Protein AF-A0A8C4FVP0-F1 (afdb_monomer)

Radius of gyration: 27.31 Å; Cα contacts (8 Å, |Δi|>4): 213; chains: 1; bounding box: 69×90×82 Å

Solvent-accessible surface area (backbone atoms only — not comparable to full-atom values): 16341 Å² total; per-residue (Å²): 136,82,82,82,77,74,87,41,72,82,78,62,60,68,78,90,63,85,74,94,85,81,79,52,78,71,82,74,51,77,37,32,44,60,51,89,91,55,83,48,64,50,70,38,67,20,96,90,41,51,39,26,19,66,85,74,68,46,50,45,49,50,20,51,50,68,67,45,82,84,84,77,71,93,66,94,72,75,70,50,81,91,42,73,69,58,51,41,55,56,43,51,62,58,39,46,57,36,38,31,56,55,67,73,58,45,59,47,48,54,52,59,45,70,77,45,59,68,67,58,46,49,52,50,36,48,76,46,77,38,53,70,68,27,58,74,72,37,37,55,64,48,51,99,86,69,46,75,59,93,73,71,47,53,76,48,71,74,52,47,63,60,50,52,60,62,42,57,45,30,70,87,32,25,70,59,50,56,51,55,56,53,59,68,73,73,62,69,99,76,76,92,76,61,80,66,63,60,52,55,54,51,52,54,55,52,56,58,57,59,76,68,61,83,79,86,79,81,84,84,82,87,84,83,89,85,84,89,83,85,77,86,79,84,81,78,87,83,81,91,74,88,82,89,78,91,80,88,86,79,135

Foldseek 3Di:
DDPPPLPDPLLPPPPPDDDDDDDAQQRPDAFAFQDPPGPRRHADQDPVQRQARPVPRDGVLRRLVVRQDPPDDDDDAPQDDQDLNLLLSLCCSFQASWFFGDPLSLVLNVLSVVPDDPVSSQVSQVNRVHHPVCSVVRGDQADPVRHGDPDTRGQDPVSVVVSLVSSCNHPSCVVVSVVVVVVVVPDDPPPPPDPPPVVVVVVVVVVVVVVPDDDDDDDDDDDDDDDDDDDPDDDDDDDDDDDDDDDDDDD

Secondary structure (DSSP, 8-state):
--------HHHH------SS----TTTSS-----STT----S--B-SS-TTBBTTT--BHHHHHTTTS----SSS-PPPBP--HHHHHHHHHHHHTT-SB--HHHHHHHHHHHHTS-HHHHHHHHHHTT--HHHHHHTB-SB-TTSPBPSS--B--HHHHHHHHHHHTTBTTTHHHHHHHHHHHHS-SS-----TTHHHHHHHHHHHHHHTT-PPPPP----------------PPPPP------------

Organism: NCBI:txid299321

InterPro domains:
  IPR040436 Protein disconnected-like [PTHR15021] (29-218)

pLDDT: mean 71.88, std 24.5, range [28.88, 98.19]

Structure (mmCIF, N/CA/C/O backbone):
data_AF-A0A8C4FVP0-F1
#
_entry.id   AF-A0A8C4FVP0-F1
#
loop_
_atom_site.group_PDB
_atom_site.id
_atom_site.type_symbol
_atom_site.label_atom_id
_atom_site.label_alt_id
_atom_site.label_comp_id
_atom_site.label_asym_id
_atom_site.label_entity_id
_atom_site.label_seq_id
_atom_site.pdbx_PDB_ins_code
_atom_site.Cartn_x
_atom_site.Cartn_y
_atom_site.Cartn_z
_atom_site.occupancy
_atom_site.B_iso_or_equiv
_atom_site.auth_seq_id
_atom_site.auth_comp_id
_atom_site.auth_asym_id
_atom_site.auth_atom_id
_atom_site.pdbx_PDB_model_num
ATOM 1 N N . MET A 1 1 ? 21.670 -32.246 7.792 1.00 30.64 1 MET A N 1
ATOM 2 C CA . MET A 1 1 ? 22.006 -31.001 7.075 1.00 30.64 1 MET A CA 1
ATOM 3 C C . MET A 1 1 ? 20.888 -30.771 6.075 1.00 30.64 1 MET A C 1
ATOM 5 O O . MET A 1 1 ? 20.894 -31.401 5.030 1.00 30.64 1 MET A O 1
ATOM 9 N N . VAL A 1 2 ? 19.857 -30.019 6.463 1.00 29.53 2 VAL A N 1
ATOM 10 C CA . VAL A 1 2 ? 18.718 -29.716 5.585 1.00 29.53 2 VAL A CA 1
ATOM 11 C C . VAL A 1 2 ? 19.043 -28.394 4.901 1.00 29.53 2 VAL A C 1
ATOM 13 O O . VAL A 1 2 ? 19.183 -27.369 5.562 1.00 29.53 2 VAL A O 1
ATOM 16 N N . LEU A 1 3 ? 19.285 -28.466 3.595 1.00 28.88 3 LEU A N 1
ATOM 17 C CA . LEU A 1 3 ? 19.433 -27.318 2.710 1.00 28.88 3 LEU A CA 1
ATOM 18 C C . LEU A 1 3 ? 18.026 -26.831 2.345 1.00 28.88 3 LEU A C 1
ATOM 20 O O . LEU A 1 3 ? 17.497 -27.211 1.302 1.00 28.88 3 LEU A O 1
ATOM 24 N N . ASP A 1 4 ? 17.417 -26.008 3.199 1.00 33.12 4 ASP A N 1
ATOM 25 C CA . ASP A 1 4 ? 16.221 -25.252 2.815 1.00 33.12 4 ASP A CA 1
ATOM 26 C C . ASP A 1 4 ? 16.650 -24.104 1.900 1.00 33.12 4 ASP A C 1
ATOM 28 O O . ASP A 1 4 ? 17.044 -23.014 2.318 1.00 33.12 4 ASP A O 1
ATOM 32 N N . SER A 1 5 ? 16.637 -24.418 0.609 1.00 32.94 5 SER A N 1
ATOM 33 C CA . SER A 1 5 ? 16.975 -23.516 -0.484 1.00 32.94 5 SER A CA 1
ATOM 34 C C . SER A 1 5 ? 15.751 -22.653 -0.773 1.00 32.94 5 SER A C 1
ATOM 36 O O . SER A 1 5 ? 14.907 -23.004 -1.593 1.00 32.94 5 SER A O 1
ATOM 38 N N . CYS A 1 6 ? 15.614 -21.543 -0.053 1.00 34.41 6 CYS A N 1
ATOM 39 C CA . CYS A 1 6 ? 14.559 -20.570 -0.305 1.00 34.41 6 CYS A CA 1
ATOM 40 C C . CYS A 1 6 ? 14.912 -19.772 -1.575 1.00 34.41 6 CYS A C 1
ATOM 42 O O . CYS A 1 6 ? 15.659 -18.800 -1.521 1.00 34.41 6 CYS A O 1
ATOM 44 N N . THR A 1 7 ? 14.404 -20.189 -2.737 1.00 35.25 7 THR A N 1
ATOM 45 C CA . THR A 1 7 ? 14.589 -19.515 -4.043 1.00 35.25 7 THR A CA 1
ATOM 46 C C . THR A 1 7 ? 13.644 -18.322 -4.245 1.00 35.25 7 THR A C 1
ATOM 48 O O . THR A 1 7 ? 13.278 -17.986 -5.366 1.00 35.25 7 THR A O 1
ATOM 51 N N . CYS A 1 8 ? 13.203 -17.698 -3.156 1.00 39.31 8 CYS A N 1
ATOM 52 C CA . CYS A 1 8 ? 12.334 -16.530 -3.168 1.00 39.31 8 CYS A CA 1
ATOM 53 C C . CYS A 1 8 ? 13.193 -15.280 -2.933 1.00 39.31 8 CYS A C 1
ATOM 55 O O . CYS A 1 8 ? 13.648 -15.044 -1.810 1.00 39.31 8 CYS A O 1
ATOM 57 N N . ASP A 1 9 ? 13.388 -14.460 -3.970 1.00 37.75 9 ASP A N 1
ATOM 58 C CA . ASP A 1 9 ? 14.117 -13.184 -3.870 1.00 37.75 9 ASP A CA 1
ATOM 59 C C . ASP A 1 9 ? 13.500 -12.233 -2.821 1.00 37.75 9 ASP A C 1
ATOM 61 O O . ASP A 1 9 ? 14.210 -11.439 -2.206 1.00 37.75 9 ASP A O 1
ATOM 65 N N . TYR A 1 10 ? 12.204 -12.379 -2.513 1.00 39.75 10 TYR A N 1
ATOM 66 C CA . TYR A 1 10 ? 11.518 -11.622 -1.456 1.00 39.75 10 TYR A CA 1
ATOM 67 C C . TYR A 1 10 ? 11.824 -12.105 -0.026 1.00 39.75 10 TYR A C 1
ATOM 69 O O . TYR A 1 10 ? 11.766 -11.306 0.905 1.00 39.75 10 TYR A O 1
ATOM 77 N N . CYS A 1 11 ? 12.165 -13.383 0.177 1.00 38.50 11 CYS A N 1
ATOM 78 C CA . CYS A 1 11 ? 12.557 -13.923 1.487 1.00 38.50 11 CYS A CA 1
ATOM 79 C C . CYS A 1 11 ? 14.069 -13.802 1.739 1.00 38.50 11 CYS A C 1
ATOM 81 O O . CYS A 1 11 ? 14.495 -13.760 2.894 1.00 38.50 11 CYS A O 1
ATOM 83 N N . CYS A 1 12 ? 14.877 -13.740 0.676 1.00 34.91 12 CYS A N 1
ATOM 84 C CA . CYS A 1 12 ? 16.337 -13.646 0.752 1.00 34.91 12 CYS A CA 1
ATOM 85 C C . CYS A 1 12 ? 16.879 -12.208 0.742 1.00 34.91 12 CYS A C 1
ATOM 87 O O . CYS A 1 12 ? 18.057 -12.011 1.052 1.00 34.91 12 CYS A O 1
ATOM 89 N N . ALA A 1 13 ? 16.042 -11.198 0.487 1.00 37.19 13 ALA A N 1
ATOM 90 C CA . ALA A 1 13 ? 16.381 -9.799 0.728 1.00 37.19 13 ALA A CA 1
ATOM 91 C C . ALA A 1 13 ? 16.448 -9.514 2.240 1.00 37.19 13 ALA A C 1
ATOM 93 O O . ALA A 1 13 ? 15.596 -8.845 2.818 1.00 37.19 13 ALA A O 1
ATOM 94 N N . ARG A 1 14 ? 17.493 -10.010 2.912 1.00 34.25 14 ARG A N 1
ATOM 95 C CA . ARG A 1 14 ? 17.961 -9.383 4.149 1.00 34.25 14 ARG A CA 1
ATOM 96 C C . ARG A 1 14 ? 18.338 -7.945 3.790 1.00 34.25 14 ARG A C 1
ATOM 98 O O . ARG A 1 14 ? 19.273 -7.774 3.004 1.00 34.25 14 ARG A O 1
ATOM 105 N N . PRO A 1 15 ? 17.705 -6.911 4.367 1.00 35.69 15 PRO A N 1
ATOM 106 C CA . PRO A 1 15 ? 18.263 -5.580 4.279 1.00 35.69 15 PRO A CA 1
ATOM 107 C C . PRO A 1 15 ? 19.583 -5.630 5.048 1.00 35.69 15 PRO A C 1
ATOM 109 O O . PRO A 1 15 ? 19.601 -5.769 6.273 1.00 35.69 15 PRO A O 1
ATOM 112 N N . VAL A 1 16 ? 20.706 -5.557 4.336 1.00 36.28 16 VAL A N 1
ATOM 113 C CA . VAL A 1 16 ? 21.972 -5.156 4.946 1.00 36.28 16 VAL A CA 1
ATOM 114 C C . VAL A 1 16 ? 21.826 -3.667 5.235 1.00 36.28 16 VAL A C 1
ATOM 116 O O . VAL A 1 16 ? 22.203 -2.822 4.433 1.00 36.28 16 VAL A O 1
ATOM 119 N N . ILE A 1 17 ? 21.202 -3.341 6.363 1.00 37.72 17 ILE A N 1
ATOM 120 C CA . ILE A 1 17 ? 21.182 -1.984 6.898 1.00 37.72 17 ILE A CA 1
ATOM 121 C C . ILE A 1 17 ? 21.701 -2.085 8.324 1.00 37.72 17 ILE A C 1
ATOM 123 O O . ILE A 1 17 ? 21.131 -2.767 9.177 1.00 37.72 17 ILE A O 1
ATOM 127 N N . GLY A 1 18 ? 22.861 -1.467 8.533 1.00 31.11 18 GLY A N 1
ATOM 128 C CA . GLY A 1 18 ? 23.531 -1.409 9.817 1.00 31.11 18 GLY A CA 1
ATOM 129 C C . GLY A 1 18 ? 22.628 -0.844 10.911 1.00 31.11 18 GLY A C 1
ATOM 130 O O . GLY A 1 18 ? 21.786 0.017 10.669 1.00 31.11 18 GLY A O 1
ATOM 131 N N . SER A 1 19 ? 22.890 -1.321 12.125 1.00 31.17 19 SER A N 1
ATOM 132 C CA . SER A 1 19 ? 22.355 -0.823 13.392 1.00 31.17 19 SER A CA 1
ATOM 133 C C . SER A 1 19 ? 20.869 -1.122 13.628 1.00 31.17 19 SER A C 1
ATOM 135 O O . SER A 1 19 ? 19.974 -0.428 13.161 1.00 31.17 19 SER A O 1
ATOM 137 N N . HIS A 1 20 ? 20.634 -2.165 14.434 1.00 37.25 20 HIS A N 1
ATOM 138 C CA . HIS A 1 20 ? 19.413 -2.447 15.197 1.00 37.25 20 HIS A CA 1
ATOM 139 C C . HIS A 1 20 ? 18.468 -1.241 15.343 1.00 37.25 20 HIS A C 1
ATOM 141 O O . HIS A 1 20 ? 18.823 -0.334 16.098 1.00 37.25 20 HIS A O 1
ATOM 147 N N . ARG A 1 21 ? 17.255 -1.274 14.750 1.00 42.88 21 ARG A N 1
ATOM 148 C CA . ARG A 1 21 ? 16.035 -0.775 15.437 1.00 42.88 21 ARG A CA 1
ATOM 149 C C . ARG A 1 21 ? 14.660 -0.908 14.781 1.00 42.88 21 ARG A C 1
ATOM 151 O O . ARG A 1 21 ? 13.720 -0.485 15.438 1.00 42.88 21 ARG A O 1
ATOM 158 N N . LEU A 1 22 ? 14.454 -1.481 13.598 1.00 42.62 22 LEU A N 1
ATOM 159 C CA . LEU A 1 22 ? 13.090 -1.550 13.043 1.00 42.62 22 LEU A CA 1
ATOM 160 C C . LEU A 1 22 ? 12.882 -2.835 12.247 1.00 42.62 22 LEU A C 1
ATOM 162 O O . LEU A 1 22 ? 12.910 -2.808 11.025 1.00 42.62 22 LEU A O 1
ATOM 166 N N . LEU A 1 23 ? 12.678 -3.962 12.928 1.00 43.00 23 LEU A N 1
ATOM 167 C CA . LEU A 1 23 ? 11.992 -5.088 12.300 1.00 43.00 23 LEU A CA 1
ATOM 168 C C . LEU A 1 23 ? 10.535 -5.058 12.776 1.00 43.00 23 LEU A C 1
ATOM 170 O O . LEU A 1 23 ? 10.271 -5.336 13.947 1.00 43.00 23 LEU A O 1
ATOM 174 N N . PRO A 1 24 ? 9.591 -4.647 11.919 1.00 52.56 24 PRO A N 1
ATOM 175 C CA . PRO A 1 24 ? 8.189 -4.524 12.301 1.00 52.56 24 PRO A CA 1
ATOM 176 C C . PRO A 1 24 ? 7.561 -5.901 12.520 1.00 52.56 24 PRO A C 1
ATOM 178 O O . PRO A 1 24 ? 8.076 -6.920 12.043 1.00 52.56 24 PRO A O 1
ATOM 181 N N . SER A 1 25 ? 6.466 -5.933 13.285 1.00 55.12 25 SER A N 1
ATOM 182 C CA . SER A 1 25 ? 5.846 -7.165 13.808 1.00 55.12 25 SER A CA 1
ATOM 183 C C . SER A 1 25 ? 5.544 -8.185 12.703 1.00 55.12 25 SER A C 1
ATOM 185 O O . SER A 1 25 ? 5.714 -9.391 12.888 1.00 55.12 25 SER A O 1
ATOM 187 N N . VAL A 1 26 ? 5.164 -7.682 11.525 1.00 58.28 26 VAL A N 1
ATOM 188 C CA . VAL A 1 26 ? 4.759 -8.479 10.365 1.00 58.28 26 VAL A CA 1
ATOM 189 C C . VAL A 1 26 ? 5.938 -9.224 9.719 1.00 58.28 26 VAL A C 1
ATOM 191 O O . VAL A 1 26 ? 5.758 -10.353 9.293 1.00 58.28 26 VAL A O 1
ATOM 194 N N . LEU A 1 27 ? 7.161 -8.680 9.687 1.00 58.59 27 LEU A N 1
ATOM 195 C CA . LEU A 1 27 ? 8.282 -9.313 8.959 1.00 58.59 27 LEU A CA 1
ATOM 196 C C . LEU A 1 27 ? 9.191 -10.205 9.816 1.00 58.59 27 LEU A C 1
ATOM 198 O O . LEU A 1 27 ? 10.077 -10.868 9.287 1.00 58.59 27 LEU A O 1
ATOM 202 N N . SER A 1 28 ? 8.991 -10.228 11.134 1.00 51.84 28 SER A N 1
ATOM 203 C CA . SER A 1 28 ? 9.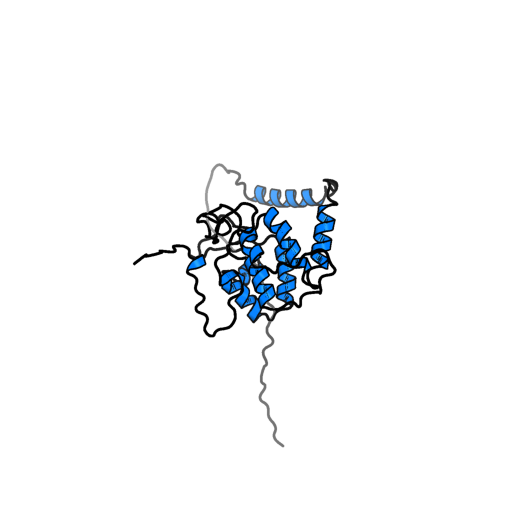893 -10.931 12.065 1.00 51.84 28 SER A CA 1
ATOM 204 C C . SER A 1 28 ? 9.423 -12.329 12.468 1.00 51.84 28 SER A C 1
ATOM 206 O O . SER A 1 28 ? 10.088 -12.983 13.270 1.00 51.84 28 SER A O 1
ATOM 208 N N . GLN A 1 29 ? 8.250 -12.775 12.009 1.00 60.62 29 GLN A N 1
ATOM 209 C CA . GLN A 1 29 ? 7.581 -13.965 12.542 1.00 60.62 29 GLN A CA 1
ATOM 210 C C . GLN A 1 29 ? 6.933 -14.797 11.437 1.00 60.62 29 GLN A C 1
ATOM 212 O O . GLN A 1 29 ? 6.479 -14.257 10.433 1.00 60.62 29 GLN A O 1
ATOM 217 N N . MET A 1 30 ? 6.807 -16.109 11.660 1.00 72.44 30 MET A N 1
ATOM 218 C CA . MET A 1 30 ? 5.905 -16.937 10.858 1.00 72.44 30 MET A CA 1
ATOM 219 C C . MET A 1 30 ? 4.472 -16.416 11.014 1.00 72.44 30 MET A C 1
ATOM 221 O O . MET A 1 30 ? 3.945 -16.315 12.128 1.00 72.44 30 MET A O 1
ATOM 225 N N . ILE A 1 31 ? 3.862 -16.046 9.890 1.00 81.81 31 ILE A N 1
ATOM 226 C CA . ILE A 1 31 ? 2.517 -15.480 9.855 1.00 81.81 31 ILE A CA 1
ATOM 227 C C . ILE A 1 31 ? 1.530 -16.564 9.433 1.00 81.81 31 ILE A C 1
ATOM 229 O O . ILE A 1 31 ? 1.442 -16.912 8.253 1.00 81.81 31 ILE A O 1
ATOM 233 N N . GLY A 1 32 ? 0.783 -17.088 10.401 1.00 84.75 32 GLY A N 1
ATOM 234 C CA . GLY A 1 32 ? -0.301 -18.029 10.138 1.00 84.75 32 GLY A CA 1
ATOM 235 C C . GLY A 1 32 ? -1.468 -17.380 9.392 1.00 84.75 32 GLY A C 1
ATOM 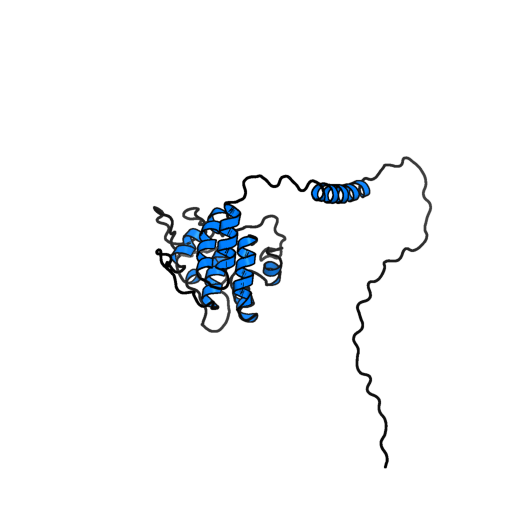236 O O . GLY A 1 32 ? -1.661 -16.163 9.433 1.00 84.75 32 GLY A O 1
ATOM 237 N N . CYS A 1 33 ? -2.256 -18.199 8.702 1.00 88.62 33 CYS A N 1
ATOM 238 C CA . CYS A 1 33 ? -3.469 -17.735 8.038 1.00 88.62 33 CYS A CA 1
ATOM 239 C C . CYS A 1 33 ? -4.559 -17.439 9.081 1.00 88.62 33 CYS A C 1
ATOM 241 O O . CYS A 1 33 ? -4.821 -18.276 9.941 1.00 88.62 33 CYS A O 1
ATOM 243 N N . SER A 1 34 ? -5.224 -16.281 8.996 1.00 88.50 34 SER A N 1
ATOM 244 C CA . SER A 1 34 ? -6.358 -15.952 9.883 1.00 88.50 34 SER A CA 1
ATOM 245 C C . SER A 1 34 ? -7.715 -16.446 9.373 1.00 88.50 34 SER A C 1
ATOM 247 O O . SER A 1 34 ? -8.730 -16.241 10.041 1.00 88.50 34 SER A O 1
ATOM 249 N N . LEU A 1 35 ? -7.764 -17.084 8.196 1.00 87.81 35 LEU A N 1
ATOM 250 C CA . LEU A 1 35 ? -9.026 -17.545 7.630 1.00 87.81 35 LEU A CA 1
ATOM 251 C C . LEU A 1 35 ? -9.603 -18.710 8.461 1.00 87.81 35 LEU A C 1
ATOM 253 O O . LEU A 1 35 ? -8.879 -19.676 8.723 1.00 87.81 35 LEU A O 1
ATOM 257 N N . PRO A 1 36 ? -10.895 -18.668 8.849 1.00 88.81 36 PRO A N 1
ATOM 258 C CA . PRO A 1 36 ? -11.521 -19.746 9.608 1.00 88.81 36 PRO A CA 1
ATOM 259 C C . PRO A 1 36 ? -11.372 -21.108 8.919 1.00 88.81 36 PRO A C 1
ATOM 261 O O . PRO A 1 36 ? -11.677 -21.252 7.738 1.00 88.81 36 PRO A O 1
ATOM 264 N N . GLY A 1 37 ? -10.906 -22.111 9.665 1.00 89.81 37 GLY A N 1
ATOM 265 C CA . GLY A 1 37 ? -10.708 -23.476 9.160 1.00 89.81 37 GLY A CA 1
ATOM 266 C C . GLY A 1 37 ? -9.380 -23.716 8.432 1.00 89.81 37 GLY A C 1
ATOM 267 O O . GLY A 1 37 ? -9.084 -24.856 8.083 1.00 89.81 37 GLY A O 1
ATOM 268 N N . CYS A 1 38 ? -8.551 -22.687 8.236 1.00 92.56 38 CYS A N 1
ATOM 269 C CA . CYS A 1 38 ? -7.211 -22.853 7.684 1.00 92.56 38 CYS A CA 1
ATOM 270 C C . CYS A 1 38 ? -6.199 -23.208 8.788 1.00 92.56 38 CYS A C 1
ATOM 272 O O . CYS A 1 38 ? -6.154 -22.560 9.829 1.00 92.56 38 CYS A O 1
ATOM 274 N N . VAL A 1 39 ? -5.345 -24.208 8.541 1.00 92.00 39 VAL A N 1
ATOM 275 C CA . VAL A 1 39 ? -4.274 -24.650 9.465 1.00 92.00 39 VAL A CA 1
ATOM 276 C C . VAL A 1 39 ? -2.875 -24.204 9.020 1.00 92.00 39 VAL A C 1
ATOM 278 O O . VAL A 1 39 ? -1.863 -24.714 9.494 1.00 92.00 39 VAL A O 1
ATOM 281 N N . CYS A 1 40 ? -2.796 -23.269 8.071 1.00 92.00 40 CYS A N 1
ATOM 282 C CA . CYS A 1 40 ? -1.526 -22.797 7.533 1.00 92.00 40 CYS A CA 1
ATOM 283 C C . CYS A 1 40 ? -0.747 -21.989 8.585 1.00 92.00 40 CYS A C 1
ATOM 285 O O . CYS A 1 40 ? -1.202 -20.931 9.025 1.00 92.00 40 CYS A O 1
ATOM 287 N N . ALA A 1 41 ? 0.434 -22.486 8.965 1.00 87.06 41 ALA A N 1
ATOM 288 C CA . ALA A 1 41 ? 1.263 -21.920 10.030 1.00 87.06 41 ALA A CA 1
ATOM 289 C C . ALA A 1 41 ? 2.187 -20.774 9.574 1.00 87.06 41 ALA A C 1
ATOM 291 O O . ALA A 1 41 ? 2.666 -20.008 10.410 1.00 87.06 41 ALA A O 1
ATOM 292 N N . GLY A 1 42 ? 2.430 -20.637 8.268 1.00 88.12 42 GLY A N 1
ATOM 293 C CA . GLY A 1 42 ? 3.351 -19.645 7.723 1.00 88.12 42 GLY A CA 1
ATOM 294 C C . GLY A 1 42 ? 3.012 -19.269 6.287 1.00 88.12 42 GLY A C 1
ATOM 295 O O . GLY A 1 42 ? 2.740 -20.133 5.456 1.00 88.12 42 GLY A O 1
ATOM 296 N N . PHE A 1 43 ? 3.019 -17.969 6.008 1.00 88.44 43 PHE A N 1
ATOM 297 C CA . PHE A 1 43 ? 2.904 -17.447 4.655 1.00 88.44 43 PHE A CA 1
ATOM 298 C C . PHE A 1 43 ? 4.151 -17.805 3.842 1.00 88.44 43 PHE A C 1
ATOM 300 O O . PHE A 1 43 ? 5.260 -17.464 4.251 1.00 88.44 43 PHE A O 1
ATOM 307 N N . GLN A 1 44 ? 3.949 -18.432 2.685 1.00 88.75 44 GLN A N 1
ATOM 308 C CA . GLN A 1 44 ? 4.997 -18.681 1.701 1.00 88.75 44 GLN A CA 1
ATOM 309 C C . GLN A 1 44 ? 4.606 -17.989 0.388 1.00 88.75 44 GLN A C 1
ATOM 311 O O . GLN A 1 44 ? 3.590 -18.383 -0.184 1.00 88.75 44 GLN A O 1
ATOM 316 N N . PRO A 1 45 ? 5.350 -16.970 -0.081 1.00 87.62 45 PRO A N 1
ATOM 317 C CA . PRO A 1 45 ? 5.012 -16.246 -1.304 1.00 87.62 45 PRO A CA 1
ATOM 318 C C . PRO A 1 45 ? 4.975 -17.176 -2.515 1.00 87.62 45 PRO A C 1
ATOM 320 O O . PRO A 1 45 ? 5.925 -17.926 -2.739 1.00 87.62 45 PRO A O 1
ATOM 323 N N . GLY A 1 46 ? 3.905 -17.094 -3.301 1.00 85.75 46 GLY A N 1
ATOM 324 C CA . GLY A 1 46 ? 3.735 -17.941 -4.466 1.00 85.75 46 GLY A CA 1
ATOM 325 C C . GLY A 1 46 ? 4.535 -17.508 -5.682 1.00 85.75 46 GLY A C 1
ATOM 326 O O . GLY A 1 46 ? 4.700 -16.319 -5.949 1.00 85.75 46 GLY A O 1
ATOM 327 N N . GLY A 1 47 ? 4.989 -18.485 -6.471 1.00 80.81 47 GLY A N 1
ATOM 328 C CA . GLY A 1 47 ? 5.876 -18.229 -7.614 1.00 80.81 47 GLY A CA 1
ATOM 329 C C . GLY A 1 47 ? 5.271 -17.351 -8.720 1.00 80.81 47 GLY A C 1
ATOM 330 O O . GLY A 1 47 ? 5.987 -16.586 -9.355 1.00 80.81 47 GLY A O 1
ATOM 331 N N . ARG A 1 48 ? 3.951 -17.433 -8.954 1.00 80.56 48 ARG A N 1
ATOM 332 C CA . ARG A 1 48 ? 3.238 -16.573 -9.930 1.00 80.56 48 ARG A CA 1
ATOM 333 C C . ARG A 1 48 ? 2.643 -15.315 -9.308 1.00 80.56 48 ARG A C 1
ATOM 335 O O . ARG A 1 48 ? 2.426 -14.335 -10.009 1.00 80.56 48 ARG A O 1
ATOM 342 N N . ASN A 1 49 ? 2.314 -15.371 -8.023 1.00 86.38 49 ASN A N 1
ATOM 343 C CA . ASN A 1 49 ? 1.747 -14.253 -7.291 1.00 86.38 49 ASN A CA 1
ATOM 344 C C . ASN A 1 49 ? 2.369 -14.231 -5.890 1.00 86.38 49 ASN A C 1
ATOM 346 O O . ASN A 1 49 ? 1.935 -15.003 -5.030 1.00 86.38 49 ASN A O 1
ATOM 350 N N . PRO A 1 50 ? 3.332 -13.332 -5.627 1.00 88.50 50 PRO A N 1
ATOM 351 C CA . PRO A 1 50 ? 4.005 -13.254 -4.333 1.00 88.50 50 PRO A CA 1
ATOM 352 C C . PRO A 1 50 ? 3.068 -12.788 -3.208 1.00 88.50 50 PRO A C 1
ATOM 354 O O . PRO A 1 50 ? 3.436 -12.846 -2.038 1.00 88.50 50 PRO A O 1
ATOM 357 N N . ARG A 1 51 ? 1.843 -12.349 -3.537 1.00 91.38 51 ARG A N 1
ATOM 358 C CA . ARG A 1 51 ? 0.777 -12.033 -2.577 1.00 91.38 51 ARG A CA 1
ATOM 359 C C . ARG A 1 51 ? -0.183 -13.193 -2.327 1.00 91.38 51 ARG A C 1
ATOM 361 O O . ARG A 1 51 ? -1.161 -13.008 -1.613 1.00 91.38 51 ARG A O 1
ATOM 368 N N . SER A 1 52 ? 0.061 -14.373 -2.881 1.00 91.25 52 SER A N 1
ATOM 369 C CA . SER A 1 52 ? -0.695 -15.590 -2.578 1.00 91.25 52 SER A CA 1
ATOM 370 C C . SER A 1 52 ? 0.195 -16.581 -1.843 1.00 91.25 52 SER A C 1
ATOM 372 O O . SER A 1 52 ? 1.377 -16.692 -2.142 1.00 91.25 52 SER A O 1
ATOM 374 N N . CYS A 1 53 ? -0.373 -17.295 -0.876 1.00 91.25 53 CYS A N 1
ATOM 375 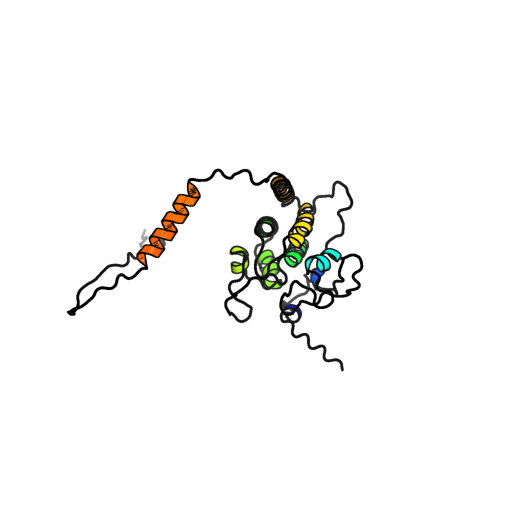C CA . CYS A 1 53 ? 0.338 -18.309 -0.111 1.00 91.25 53 CYS A CA 1
ATOM 376 C C . CYS A 1 53 ? 0.410 -19.626 -0.895 1.00 91.25 53 CYS A C 1
ATOM 378 O O . CYS A 1 53 ? -0.634 -20.175 -1.235 1.00 91.25 53 CYS A O 1
ATOM 380 N N . ASP A 1 54 ? 1.592 -20.200 -1.104 1.00 90.75 54 ASP A N 1
ATOM 381 C CA . ASP A 1 54 ? 1.727 -21.490 -1.803 1.00 90.75 54 ASP A CA 1
ATOM 382 C C . ASP A 1 54 ? 1.138 -22.674 -1.018 1.00 90.75 54 ASP A C 1
ATOM 384 O O . ASP A 1 54 ? 0.722 -23.669 -1.608 1.00 90.75 54 ASP A O 1
ATOM 388 N N . HIS A 1 55 ? 1.045 -22.575 0.312 1.00 90.56 55 HIS A N 1
ATOM 389 C CA . HIS A 1 55 ? 0.541 -23.669 1.149 1.00 90.56 55 HIS A CA 1
ATOM 390 C C . HIS A 1 55 ? -0.987 -23.762 1.219 1.00 90.56 55 HIS A C 1
ATOM 392 O O . HIS A 1 55 ? -1.523 -24.859 1.347 1.00 90.56 55 HIS A O 1
ATOM 398 N N . CYS A 1 56 ? -1.694 -22.629 1.207 1.00 93.06 56 CYS A N 1
ATOM 399 C CA . CYS A 1 56 ? -3.157 -22.599 1.362 1.00 93.06 56 CYS A CA 1
ATOM 400 C C . CYS A 1 56 ? -3.884 -21.780 0.294 1.00 93.06 56 CYS A C 1
ATOM 402 O O . CYS A 1 56 ? -5.100 -21.643 0.359 1.00 93.06 56 CYS A O 1
ATOM 404 N N . SER A 1 57 ? -3.147 -21.210 -0.661 1.00 92.69 57 SER A N 1
ATOM 405 C CA . SER A 1 57 ? -3.651 -20.375 -1.760 1.00 92.69 57 SER A CA 1
ATOM 406 C C . SER A 1 57 ? -4.373 -19.090 -1.340 1.00 92.69 57 SER A C 1
ATOM 408 O O . SER A 1 57 ? -4.869 -18.359 -2.195 1.00 92.69 57 SER A O 1
ATOM 410 N N . HIS A 1 58 ? -4.400 -18.756 -0.048 1.00 92.44 58 HIS A N 1
ATOM 411 C CA . HIS A 1 58 ? -4.988 -17.512 0.438 1.00 92.44 58 HIS A CA 1
ATOM 412 C C . HIS A 1 58 ? -4.071 -16.302 0.231 1.00 92.44 58 HIS A C 1
ATOM 414 O O . HIS A 1 58 ? -2.849 -16.428 0.151 1.00 92.44 58 HIS A O 1
ATOM 420 N N . GLY A 1 59 ? -4.677 -15.116 0.164 1.00 90.69 59 GLY A N 1
ATOM 421 C CA . GLY A 1 59 ? -3.967 -13.853 -0.025 1.00 90.69 59 GLY A CA 1
ATOM 422 C C . GLY A 1 59 ? -3.102 -13.435 1.168 1.00 90.69 59 GLY A C 1
ATOM 423 O O . GLY A 1 59 ? -3.336 -13.819 2.316 1.00 90.69 59 GLY A O 1
ATOM 424 N N . TRP A 1 60 ? -2.115 -12.588 0.900 1.00 92.25 60 TRP A N 1
ATOM 425 C CA . TRP A 1 60 ? -1.208 -12.006 1.884 1.00 92.25 60 TRP A CA 1
ATOM 426 C C . TRP A 1 60 ? -1.963 -11.281 2.997 1.00 92.25 60 TRP A C 1
ATOM 428 O O . TRP A 1 60 ? -1.622 -11.426 4.170 1.00 92.25 60 TRP A O 1
ATOM 438 N N . VAL A 1 61 ? -3.027 -10.546 2.657 1.00 92.38 61 VAL A N 1
ATOM 439 C CA . VAL A 1 61 ? -3.765 -9.736 3.635 1.00 92.38 61 VAL A CA 1
ATOM 440 C C . VAL A 1 61 ? -4.350 -10.592 4.754 1.00 92.38 61 VAL A C 1
ATOM 442 O O . VAL A 1 61 ? -4.227 -10.226 5.921 1.00 92.38 61 VAL A O 1
ATOM 445 N N . VAL A 1 62 ? -4.915 -11.764 4.448 1.00 90.31 62 VAL A N 1
ATOM 446 C CA . VAL A 1 62 ? -5.476 -12.636 5.495 1.00 90.31 62 VAL A CA 1
ATOM 447 C C . VAL A 1 62 ? -4.401 -13.281 6.368 1.00 90.31 62 VAL A C 1
ATOM 449 O O . VAL A 1 62 ? -4.687 -13.669 7.498 1.00 90.31 62 VAL A O 1
ATOM 452 N N . HIS A 1 63 ? -3.161 -13.384 5.898 1.00 89.81 63 HIS A N 1
ATOM 453 C CA . HIS A 1 63 ? -2.043 -13.751 6.762 1.00 89.81 63 HIS A CA 1
ATOM 454 C C . HIS A 1 63 ? -1.652 -12.559 7.640 1.00 89.81 63 HIS A C 1
ATOM 456 O O . HIS A 1 63 ? -1.722 -12.633 8.869 1.00 89.81 63 HIS A O 1
ATOM 462 N N . ALA A 1 64 ? -1.305 -11.434 7.018 1.00 89.06 64 ALA A N 1
ATOM 463 C CA . ALA A 1 64 ? -0.754 -10.261 7.687 1.00 89.06 64 ALA A CA 1
ATOM 464 C C . ALA A 1 64 ? -1.692 -9.655 8.744 1.00 89.06 64 ALA A C 1
ATOM 466 O O . ALA A 1 64 ? -1.230 -9.243 9.809 1.00 89.06 64 ALA A O 1
ATOM 467 N N . LEU A 1 65 ? -3.010 -9.659 8.508 1.00 86.69 65 LEU A N 1
ATOM 468 C CA . LEU A 1 65 ? -3.998 -9.125 9.453 1.00 86.69 65 LEU A CA 1
ATOM 469 C C . LEU A 1 65 ? -3.972 -9.806 10.825 1.00 86.69 65 LEU A C 1
ATOM 471 O O . LEU A 1 65 ? -4.317 -9.160 11.805 1.00 86.69 65 LEU A O 1
ATOM 475 N N . SER A 1 66 ? -3.521 -11.062 10.926 1.00 77.44 66 SER A N 1
ATOM 476 C CA . SER A 1 66 ? -3.379 -11.748 12.222 1.00 77.44 66 SER A CA 1
ATOM 477 C C . SER A 1 66 ? -2.383 -11.063 13.168 1.00 77.44 66 SER A C 1
ATOM 479 O O . SER A 1 66 ? -2.451 -11.244 14.384 1.00 77.44 66 SER A O 1
ATOM 481 N N . LYS A 1 67 ? -1.443 -10.290 12.610 1.00 76.88 67 LYS A N 1
ATOM 482 C CA . LYS A 1 67 ? -0.381 -9.579 13.336 1.00 76.88 67 LYS A CA 1
ATOM 483 C C . LYS A 1 67 ? -0.643 -8.085 13.458 1.00 76.88 67 LYS A C 1
ATOM 485 O O . LYS A 1 67 ? -0.005 -7.423 14.275 1.00 76.88 67 LYS A O 1
ATOM 490 N N . LEU A 1 68 ? -1.575 -7.562 12.666 1.00 74.12 68 LEU A N 1
ATOM 491 C CA . LEU A 1 68 ? -2.024 -6.184 12.763 1.00 74.12 68 LEU A CA 1
ATOM 492 C C . LEU A 1 68 ? -3.058 -6.087 13.885 1.00 74.12 68 LEU A C 1
ATOM 494 O O . LEU A 1 68 ? -3.959 -6.911 13.981 1.00 74.12 68 LEU A O 1
ATOM 498 N N . SER A 1 69 ? -2.865 -5.102 14.764 1.00 60.84 69 SER A N 1
ATOM 499 C CA . SER A 1 69 ? -3.590 -4.924 16.030 1.00 60.84 69 SER A CA 1
ATOM 500 C C . SER A 1 69 ? -5.072 -5.375 15.976 1.00 60.84 69 SER A C 1
ATOM 502 O O . SER A 1 69 ? -5.836 -4.817 15.185 1.00 60.84 69 SER A O 1
ATOM 504 N N . PRO A 1 70 ? -5.520 -6.330 16.821 1.00 52.94 70 PRO A N 1
ATOM 505 C CA . PRO A 1 70 ? -6.880 -6.890 16.777 1.00 52.94 70 PRO A CA 1
ATOM 506 C C . PRO A 1 70 ? -8.013 -5.945 17.223 1.00 52.94 70 PRO A C 1
ATOM 508 O O . PRO A 1 70 ? -9.158 -6.376 17.365 1.00 52.94 70 PRO A O 1
ATOM 511 N N . GLN A 1 71 ? -7.744 -4.671 17.511 1.00 48.12 71 GLN A N 1
ATOM 512 C CA . GLN A 1 71 ? -8.711 -3.809 18.192 1.00 48.12 71 GLN A CA 1
ATOM 513 C C . GLN A 1 71 ? -9.703 -3.136 17.241 1.00 48.12 71 GLN A C 1
ATOM 515 O O . GLN A 1 71 ? -9.648 -1.936 16.989 1.00 48.12 71 GLN A O 1
ATOM 520 N N . GLN A 1 72 ? -10.676 -3.916 16.777 1.00 48.25 72 GLN A N 1
ATOM 521 C CA . GLN A 1 72 ? -11.993 -3.395 16.404 1.00 48.25 72 GLN A CA 1
ATOM 522 C C . GLN A 1 72 ? -13.102 -4.256 17.017 1.00 48.25 72 GLN A C 1
ATOM 524 O O . GLN A 1 72 ? -13.957 -4.800 16.324 1.00 48.25 72 GLN A O 1
ATOM 529 N N . SER A 1 73 ? -13.106 -4.364 18.348 1.00 41.38 73 SER A N 1
ATOM 530 C CA . SER A 1 73 ? -14.335 -4.660 19.083 1.00 41.38 73 SER A CA 1
ATOM 531 C C . SER A 1 73 ? -15.109 -3.354 19.259 1.00 41.38 73 SER A C 1
ATOM 533 O O . SER A 1 73 ? -14.583 -2.377 19.787 1.00 41.38 73 SER A O 1
ATOM 535 N N . GLN A 1 74 ? -16.339 -3.359 18.762 1.00 44.34 74 GLN A N 1
ATOM 536 C CA . GLN A 1 74 ? -17.342 -2.294 18.751 1.00 44.34 74 GLN A CA 1
ATOM 537 C C . GLN A 1 74 ? -17.230 -1.308 19.938 1.00 44.34 74 GLN A C 1
ATOM 539 O O . GLN A 1 74 ? -17.604 -1.625 21.062 1.00 44.34 74 GLN A O 1
ATOM 544 N N . GLY A 1 75 ? -16.716 -0.101 19.678 1.00 53.69 75 GLY A N 1
ATOM 545 C CA . GLY A 1 75 ? -16.564 0.984 20.652 1.00 53.69 75 GLY A CA 1
ATOM 546 C C . GLY A 1 75 ? -15.853 2.200 20.042 1.00 53.69 75 GLY A C 1
ATOM 547 O O . GLY A 1 75 ? -15.246 2.094 18.974 1.00 53.69 75 GLY A O 1
ATOM 548 N N . VAL A 1 76 ? -15.935 3.367 20.696 1.00 50.75 76 VAL A N 1
ATOM 549 C CA . VAL A 1 76 ? -15.169 4.571 20.316 1.00 50.75 76 VAL A CA 1
ATOM 550 C C . VAL A 1 76 ? -13.689 4.286 20.573 1.00 50.75 76 VAL A C 1
ATOM 552 O O . VAL A 1 76 ? -13.197 4.469 21.683 1.00 50.75 76 VAL A O 1
ATOM 555 N N . SER A 1 77 ? -12.990 3.772 19.563 1.00 58.44 77 SER A N 1
ATOM 556 C CA . SER A 1 77 ? -11.558 3.498 19.671 1.00 58.44 77 SER A CA 1
ATOM 557 C C . SER A 1 77 ? -10.783 4.823 19.740 1.00 58.44 77 SER A C 1
ATOM 559 O O . SER A 1 77 ? -11.037 5.709 18.904 1.00 58.44 77 SER A O 1
ATOM 561 N N . PRO A 1 78 ? -9.863 4.992 20.712 1.00 68.69 78 PRO A N 1
ATOM 562 C CA . PRO A 1 78 ? -8.952 6.129 20.747 1.00 68.69 78 PRO A CA 1
ATOM 563 C C . PRO A 1 78 ? -8.249 6.287 19.396 1.00 68.69 78 PRO A C 1
ATOM 565 O O . PRO A 1 78 ? -7.904 5.303 18.743 1.00 68.69 78 PRO A O 1
ATOM 568 N N . VAL A 1 79 ? -8.068 7.527 18.942 1.00 80.19 79 VAL A N 1
ATOM 569 C CA . VAL A 1 79 ? -7.295 7.791 17.722 1.00 80.19 79 VAL A CA 1
ATOM 570 C C . VAL A 1 79 ? -5.860 7.325 17.954 1.00 80.19 79 VAL A C 1
ATOM 572 O O . VAL A 1 79 ? -5.217 7.775 18.901 1.00 80.19 79 VAL A O 1
ATOM 575 N N . GLU A 1 80 ? -5.361 6.431 17.102 1.00 79.69 80 GLU A N 1
ATOM 576 C CA . GLU A 1 80 ? -3.977 5.979 17.201 1.00 79.69 80 GLU A CA 1
ATOM 577 C C . GLU A 1 80 ? -3.016 7.055 16.666 1.00 79.69 80 GLU A C 1
ATOM 579 O O . GLU A 1 80 ? -3.269 7.622 15.594 1.00 79.69 80 GLU A O 1
ATOM 584 N N . PRO A 1 81 ? -1.918 7.355 17.387 1.00 80.88 81 PRO A N 1
ATOM 585 C CA . PRO A 1 81 ? -0.935 8.333 16.943 1.00 80.88 81 PRO A CA 1
ATOM 586 C C . PRO A 1 81 ? -0.108 7.761 15.797 1.00 80.88 81 PRO A C 1
ATOM 588 O O . PRO A 1 81 ? 0.577 6.765 15.993 1.00 80.88 81 PRO A O 1
ATOM 591 N N . VAL A 1 82 ? -0.115 8.418 14.636 1.00 86.88 82 VAL A N 1
ATOM 592 C CA . VAL A 1 82 ? 0.632 7.949 13.462 1.00 86.88 82 VAL A CA 1
ATOM 593 C C . VAL A 1 82 ? 2.136 8.004 13.740 1.00 86.88 82 VAL A C 1
ATOM 595 O O . VAL A 1 82 ? 2.718 9.079 13.872 1.00 86.88 82 VAL A O 1
ATOM 598 N N . CYS A 1 83 ? 2.773 6.837 13.818 1.00 89.06 83 CYS A N 1
ATOM 599 C CA . CYS A 1 83 ? 4.218 6.701 13.986 1.00 89.06 83 CYS A CA 1
ATOM 600 C C . CYS A 1 83 ? 4.827 5.816 12.890 1.00 89.06 83 CYS A C 1
ATOM 602 O O . CYS A 1 83 ? 4.123 5.047 12.235 1.00 89.06 83 CYS A O 1
ATOM 604 N N . VAL A 1 84 ? 6.152 5.888 12.716 1.00 90.62 84 VAL A N 1
ATOM 605 C CA . VAL A 1 84 ? 6.893 5.140 11.679 1.00 90.62 84 VAL A CA 1
ATOM 606 C C . VAL A 1 84 ? 6.551 3.645 11.690 1.00 90.62 84 VAL A C 1
ATOM 608 O O . VAL A 1 84 ? 6.312 3.069 10.633 1.00 90.62 84 VAL A O 1
ATOM 611 N N . ALA A 1 85 ? 6.455 3.023 12.871 1.00 89.94 85 ALA A N 1
ATOM 612 C CA . ALA A 1 85 ? 6.132 1.600 12.998 1.00 89.94 85 ALA A CA 1
ATOM 613 C C . ALA A 1 85 ? 4.721 1.260 12.483 1.00 89.94 85 ALA A C 1
ATOM 615 O O . ALA A 1 85 ? 4.552 0.292 11.748 1.00 89.94 85 ALA A O 1
ATOM 616 N N . GLN A 1 86 ? 3.715 2.079 12.802 1.00 89.88 86 GLN A N 1
ATOM 617 C CA . GLN A 1 86 ? 2.346 1.860 12.325 1.00 89.88 86 GLN A CA 1
ATOM 618 C C . GLN A 1 86 ? 2.222 2.081 10.817 1.00 89.88 86 GLN A C 1
ATOM 620 O O . GLN A 1 86 ? 1.552 1.311 10.131 1.00 89.88 86 GLN A O 1
ATOM 625 N N . VAL A 1 87 ? 2.872 3.122 10.286 1.00 93.31 87 VAL A N 1
ATOM 626 C CA . VAL A 1 87 ? 2.878 3.371 8.838 1.00 93.31 87 VAL A CA 1
ATOM 627 C C . VAL A 1 87 ? 3.590 2.239 8.114 1.00 93.31 87 VAL A C 1
ATOM 629 O O . VAL A 1 87 ? 3.110 1.808 7.068 1.00 93.31 87 VAL A O 1
ATOM 632 N N . TYR A 1 88 ? 4.674 1.703 8.676 1.00 93.50 88 TYR A N 1
ATOM 633 C CA . TYR A 1 88 ? 5.321 0.515 8.136 1.00 93.50 88 TYR A CA 1
ATOM 634 C C . TYR A 1 88 ? 4.368 -0.676 8.088 1.00 93.50 88 TYR A C 1
ATOM 636 O O . TYR A 1 88 ? 4.239 -1.302 7.043 1.00 93.50 88 TYR A O 1
ATOM 644 N N . ASP A 1 89 ? 3.691 -0.987 9.192 1.00 91.38 89 ASP A N 1
ATOM 645 C CA . ASP A 1 89 ? 2.773 -2.122 9.282 1.00 91.38 89 ASP A CA 1
ATOM 646 C C . ASP A 1 89 ? 1.680 -2.040 8.199 1.00 91.38 89 ASP A C 1
ATOM 648 O O . ASP A 1 89 ? 1.469 -2.995 7.446 1.00 91.38 89 ASP A O 1
ATOM 652 N N . ILE A 1 90 ? 1.061 -0.866 8.029 1.00 93.50 90 ILE A N 1
ATOM 653 C CA . ILE A 1 90 ? 0.076 -0.609 6.965 1.00 93.50 90 ILE A CA 1
ATOM 654 C C . ILE A 1 90 ? 0.707 -0.689 5.569 1.00 93.50 90 ILE A C 1
ATOM 656 O O . ILE A 1 90 ? 0.126 -1.279 4.656 1.00 93.50 90 ILE A O 1
ATOM 660 N N . SER A 1 91 ? 1.907 -0.139 5.389 1.00 95.88 91 SER A N 1
ATOM 661 C CA . SER A 1 91 ? 2.618 -0.183 4.107 1.00 95.88 91 SER A CA 1
ATOM 662 C C . SER A 1 91 ? 2.982 -1.616 3.727 1.00 95.88 91 SER A C 1
ATOM 664 O O . SER A 1 91 ? 2.813 -1.998 2.577 1.00 95.88 91 SER A O 1
ATOM 666 N N . SER A 1 92 ? 3.394 -2.448 4.683 1.00 93.69 92 SER A N 1
ATOM 667 C CA . SER A 1 92 ? 3.717 -3.860 4.456 1.00 93.69 92 SER A CA 1
ATOM 668 C C . SER A 1 92 ? 2.488 -4.678 4.048 1.00 93.69 92 SER A C 1
ATOM 670 O O . SER A 1 92 ? 2.572 -5.538 3.172 1.00 93.69 92 SER A O 1
ATOM 672 N N . LEU A 1 93 ? 1.311 -4.364 4.596 1.00 92.75 93 LEU A N 1
ATOM 673 C CA . LEU A 1 93 ? 0.048 -4.979 4.185 1.00 92.75 93 LEU A CA 1
ATOM 674 C C . LEU A 1 93 ? -0.271 -4.690 2.703 1.00 92.75 93 LEU A C 1
ATOM 676 O O . LEU A 1 93 ? -0.728 -5.563 1.956 1.00 92.75 93 LEU A O 1
ATOM 680 N N . LEU A 1 94 ? -0.004 -3.455 2.278 1.00 95.50 94 LEU A N 1
ATOM 681 C CA . LEU A 1 94 ? -0.385 -2.924 0.970 1.00 95.50 94 LEU A CA 1
ATOM 682 C C . LEU A 1 94 ? 0.638 -3.201 -0.132 1.00 95.50 94 LEU A C 1
ATOM 684 O O . LEU A 1 94 ? 0.252 -3.540 -1.245 1.00 95.50 94 LEU A O 1
ATOM 688 N N . LEU A 1 95 ? 1.924 -3.047 0.175 1.00 95.75 95 LEU A N 1
ATOM 689 C CA . LEU A 1 95 ? 2.994 -2.937 -0.815 1.00 95.75 95 LEU A CA 1
ATOM 690 C C . LEU A 1 95 ? 3.861 -4.191 -0.918 1.00 95.75 95 LEU A C 1
ATOM 692 O O . LEU A 1 95 ? 4.487 -4.396 -1.957 1.00 95.75 95 LEU A O 1
ATOM 696 N N . LEU A 1 96 ? 3.894 -5.045 0.112 1.00 92.38 96 LEU A N 1
ATOM 697 C CA . LEU A 1 96 ? 4.710 -6.258 0.067 1.00 92.38 96 LEU A CA 1
ATOM 698 C C . LEU A 1 96 ? 4.224 -7.184 -1.057 1.00 92.38 96 LEU A C 1
ATOM 700 O O . LEU A 1 96 ? 3.043 -7.537 -1.116 1.00 92.38 96 LEU A O 1
ATOM 704 N N . GLY A 1 97 ? 5.126 -7.530 -1.977 1.00 90.88 97 GLY A N 1
ATOM 705 C CA . GLY A 1 97 ? 4.815 -8.328 -3.167 1.00 90.88 97 GLY A CA 1
ATOM 706 C C . GLY A 1 97 ? 3.856 -7.655 -4.161 1.00 90.88 97 GLY A C 1
ATOM 707 O O . GLY A 1 97 ? 3.445 -8.288 -5.127 1.00 90.88 97 GLY A O 1
ATOM 708 N N . ALA A 1 98 ? 3.456 -6.400 -3.942 1.00 94.94 98 ALA A N 1
ATOM 709 C CA . ALA A 1 98 ? 2.673 -5.643 -4.910 1.00 94.94 98 ALA A CA 1
ATOM 710 C C . ALA A 1 98 ? 3.607 -4.884 -5.859 1.00 94.94 98 ALA A C 1
ATOM 712 O O . ALA A 1 98 ? 4.682 -4.442 -5.463 1.00 94.94 98 ALA A O 1
ATOM 713 N N . GLN A 1 99 ? 3.147 -4.681 -7.088 1.00 95.94 99 GLN A N 1
ATOM 714 C CA . GLN A 1 99 ? 3.815 -3.896 -8.129 1.00 95.94 99 GLN A CA 1
ATOM 715 C C . GLN A 1 99 ? 2.972 -2.692 -8.566 1.00 95.94 99 GLN A C 1
ATOM 717 O O . GLN A 1 99 ? 3.477 -1.799 -9.240 1.00 95.94 99 GLN A O 1
ATOM 722 N N . ALA A 1 100 ? 1.694 -2.644 -8.182 1.00 97.25 100 ALA A N 1
ATOM 723 C CA . ALA A 1 100 ? 0.810 -1.503 -8.382 1.00 97.25 100 ALA A CA 1
ATOM 724 C C . ALA A 1 100 ? -0.091 -1.290 -7.157 1.00 97.25 100 ALA A C 1
ATOM 726 O O . ALA A 1 100 ? -0.468 -2.241 -6.468 1.00 97.25 100 ALA A O 1
ATOM 727 N N . VAL A 1 101 ? -0.446 -0.032 -6.891 1.00 97.88 101 VAL A N 1
ATOM 728 C CA . VAL A 1 101 ? -1.242 0.365 -5.722 1.00 97.88 101 VAL A CA 1
ATOM 729 C C . VAL A 1 101 ? -2.654 0.772 -6.161 1.00 97.88 101 VAL A C 1
ATOM 731 O O . VAL A 1 101 ? -2.782 1.691 -6.975 1.00 97.88 101 VAL A O 1
ATOM 734 N N . P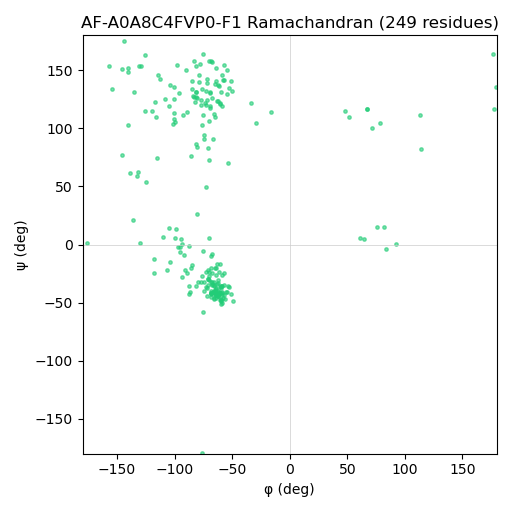RO A 1 102 ? -3.731 0.173 -5.611 1.00 97.12 102 PRO A N 1
ATOM 735 C CA . PRO A 1 102 ? -5.088 0.641 -5.880 1.00 97.12 102 PRO A CA 1
ATOM 736 C C . PRO A 1 102 ? -5.259 2.109 -5.480 1.00 97.12 102 PRO A C 1
ATOM 738 O O . PRO A 1 102 ? -4.778 2.541 -4.429 1.00 97.12 102 PRO A O 1
ATOM 741 N N . THR A 1 103 ? -6.001 2.885 -6.275 1.00 96.94 103 THR A N 1
ATOM 742 C CA . THR A 1 103 ? -6.132 4.341 -6.087 1.00 96.94 103 THR A CA 1
ATOM 743 C C . THR A 1 103 ? -6.598 4.723 -4.681 1.00 96.94 103 THR A C 1
ATOM 745 O O . THR A 1 103 ? -6.069 5.662 -4.088 1.00 96.94 103 THR A O 1
ATOM 748 N N . ARG A 1 104 ? -7.560 3.985 -4.111 1.00 97.00 104 ARG A N 1
ATOM 749 C CA . ARG A 1 104 ? -8.066 4.249 -2.755 1.00 97.00 104 ARG A CA 1
ATOM 750 C C . ARG A 1 104 ? -6.980 4.052 -1.702 1.00 97.00 104 ARG A C 1
ATOM 752 O O . ARG A 1 104 ? -6.827 4.903 -0.832 1.00 97.00 104 ARG A O 1
ATOM 759 N N . MET A 1 105 ? -6.189 2.987 -1.823 1.00 97.75 105 MET A N 1
ATOM 760 C CA . MET A 1 105 ? -5.076 2.714 -0.911 1.00 97.75 105 MET A CA 1
ATOM 761 C C . MET A 1 105 ? -3.979 3.769 -1.048 1.00 97.75 105 MET A C 1
ATOM 763 O O . MET A 1 105 ? -3.469 4.253 -0.043 1.00 97.75 105 MET A O 1
ATOM 767 N N . LYS A 1 106 ? -3.674 4.187 -2.283 1.00 97.94 106 LYS A N 1
ATOM 768 C CA . LYS A 1 106 ? -2.684 5.228 -2.576 1.00 97.94 106 LYS A CA 1
ATOM 769 C C . LYS A 1 106 ? -3.033 6.562 -1.913 1.00 97.94 106 LYS A C 1
ATOM 771 O O . LYS A 1 106 ? -2.189 7.139 -1.238 1.00 97.94 106 LYS A O 1
ATOM 776 N N . ILE A 1 107 ? -4.290 7.003 -2.023 1.00 98.00 107 ILE A N 1
ATOM 777 C CA . ILE A 1 107 ? -4.772 8.239 -1.380 1.00 98.00 107 ILE A CA 1
ATOM 778 C C . ILE A 1 107 ? -4.550 8.201 0.138 1.00 98.00 107 ILE A C 1
ATOM 780 O O . ILE A 1 107 ? -4.141 9.198 0.732 1.00 98.00 107 ILE A O 1
ATOM 784 N N . LEU A 1 108 ? -4.845 7.067 0.774 1.00 98.19 108 LEU A N 1
ATOM 785 C CA . LEU A 1 108 ? -4.733 6.921 2.225 1.00 98.19 108 LEU A CA 1
ATOM 786 C C . LEU A 1 108 ? -3.270 6.798 2.673 1.00 98.19 108 LEU A C 1
ATOM 788 O O . LEU A 1 108 ? -2.887 7.419 3.663 1.00 98.19 108 LEU A O 1
ATOM 792 N N . LEU A 1 109 ? -2.440 6.063 1.925 1.00 97.94 109 LEU A N 1
ATOM 793 C CA . LEU A 1 109 ? -0.999 5.985 2.170 1.00 97.94 109 LEU A CA 1
ATOM 794 C C . LEU A 1 109 ? -0.322 7.348 2.037 1.00 97.94 109 LEU A C 1
ATOM 796 O O . LEU A 1 109 ? 0.483 7.696 2.894 1.00 97.94 109 LEU A O 1
ATOM 800 N N . ASP A 1 110 ? -0.683 8.157 1.037 1.00 98.12 110 ASP A N 1
ATOM 801 C CA . ASP A 1 110 ? -0.119 9.502 0.875 1.00 98.12 110 ASP A CA 1
ATOM 802 C C . ASP A 1 110 ? -0.390 10.383 2.104 1.00 98.12 110 ASP A C 1
ATOM 804 O O . ASP A 1 110 ? 0.480 11.149 2.520 1.00 98.12 110 ASP A O 1
ATOM 808 N N . ARG A 1 111 ? -1.555 10.231 2.751 1.00 97.88 111 ARG A N 1
ATOM 809 C CA . ARG A 1 111 ? -1.845 10.918 4.020 1.00 97.88 111 ARG A CA 1
ATOM 810 C C . ARG A 1 111 ? -0.948 10.434 5.152 1.00 97.88 111 ARG A C 1
ATOM 812 O O . ARG A 1 111 ? -0.383 11.269 5.852 1.00 97.88 111 ARG A O 1
ATOM 819 N N . LEU A 1 112 ? -0.767 9.122 5.302 1.00 97.00 112 LEU A N 1
ATOM 820 C CA . LEU A 1 112 ? 0.108 8.566 6.338 1.00 97.00 112 LEU A CA 1
ATOM 821 C C . LEU A 1 112 ? 1.586 8.925 6.127 1.00 97.00 112 LEU A C 1
ATOM 823 O O . LEU A 1 112 ? 2.272 9.253 7.088 1.00 97.00 112 LEU A O 1
ATOM 827 N N . TYR A 1 113 ? 2.086 8.915 4.891 1.00 97.44 113 TYR A N 1
ATOM 828 C CA . TYR A 1 113 ? 3.465 9.317 4.615 1.00 97.44 113 TYR A CA 1
ATOM 829 C C . TYR A 1 113 ? 3.687 10.821 4.787 1.00 97.44 113 TYR A C 1
ATOM 831 O O . TYR A 1 113 ? 4.782 11.218 5.172 1.00 97.44 113 TYR A O 1
ATOM 839 N N . SER A 1 114 ? 2.667 11.658 4.558 1.00 96.44 114 SER A N 1
ATOM 840 C CA . SER A 1 114 ? 2.798 13.118 4.693 1.00 96.44 114 SER A CA 1
ATOM 841 C C . SER A 1 114 ? 3.103 13.594 6.117 1.00 96.44 114 SER A C 1
ATOM 843 O O . SER A 1 114 ? 3.615 14.698 6.287 1.00 96.44 114 SER A O 1
ATOM 845 N N . VAL A 1 115 ? 2.814 12.766 7.127 1.00 95.00 115 VAL A N 1
ATOM 846 C CA . VAL A 1 115 ? 3.095 13.071 8.539 1.00 95.00 115 VAL A CA 1
ATOM 847 C C . VAL A 1 115 ? 4.423 12.486 9.033 1.00 95.00 115 VAL A C 1
ATOM 849 O O . VAL A 1 115 ? 4.797 12.715 10.182 1.00 95.00 115 VAL A O 1
ATOM 852 N N . LEU A 1 116 ? 5.148 11.743 8.188 1.00 94.19 116 LEU A N 1
ATOM 853 C CA . LEU A 1 116 ? 6.470 11.206 8.508 1.00 94.19 116 LEU A CA 1
ATOM 854 C C . LEU A 1 116 ? 7.597 12.081 7.937 1.00 94.19 116 LEU A C 1
ATOM 856 O O . LEU A 1 116 ? 7.423 12.729 6.902 1.00 94.19 116 LEU A O 1
ATOM 860 N N . PRO A 1 117 ? 8.800 12.048 8.540 1.00 95.50 117 PRO A N 1
ATOM 861 C CA . PRO A 1 117 ? 10.002 12.555 7.892 1.00 95.50 117 PRO A CA 1
ATOM 862 C C . PRO A 1 117 ? 10.252 11.854 6.549 1.00 95.50 117 PRO A C 1
ATOM 864 O O . PRO A 1 117 ? 10.099 10.638 6.426 1.00 95.50 117 PRO A O 1
ATOM 867 N N . ALA A 1 118 ? 10.714 12.607 5.546 1.00 94.88 118 ALA A N 1
ATOM 868 C CA . ALA A 1 118 ? 10.945 12.076 4.199 1.00 94.88 118 ALA A CA 1
ATOM 869 C C . ALA A 1 118 ? 11.926 10.887 4.171 1.00 94.88 118 ALA A C 1
ATOM 871 O O . ALA A 1 118 ? 11.745 9.956 3.387 1.00 94.88 118 ALA A O 1
ATOM 872 N N . ALA A 1 119 ? 12.938 10.898 5.046 1.00 94.88 119 ALA A N 1
ATOM 873 C CA . ALA A 1 119 ? 13.891 9.798 5.180 1.00 94.88 119 ALA A CA 1
ATOM 874 C C . ALA A 1 119 ? 13.212 8.501 5.652 1.00 94.88 119 ALA A C 1
ATOM 876 O O . ALA A 1 119 ? 13.466 7.441 5.089 1.00 94.88 119 ALA A O 1
ATOM 877 N N . ASP A 1 120 ? 12.301 8.585 6.625 1.00 95.69 120 ASP A N 1
ATOM 878 C CA . ASP A 1 120 ? 11.574 7.417 7.132 1.00 95.69 120 ASP A CA 1
ATOM 879 C C . ASP A 1 120 ? 10.615 6.865 6.077 1.00 95.69 120 ASP A C 1
ATOM 881 O O . ASP A 1 120 ? 10.577 5.658 5.852 1.00 95.69 120 ASP A O 1
ATOM 885 N N . ALA A 1 121 ? 9.897 7.742 5.368 1.00 96.06 121 ALA A N 1
ATOM 886 C CA . ALA A 1 121 ? 9.041 7.339 4.254 1.00 96.06 121 ALA A CA 1
ATOM 887 C C . ALA A 1 121 ? 9.836 6.593 3.167 1.00 96.06 121 ALA A C 1
ATOM 889 O O . ALA A 1 121 ? 9.421 5.526 2.711 1.00 96.06 121 ALA A O 1
ATOM 890 N N . HIS A 1 122 ? 11.006 7.122 2.796 1.00 95.62 122 HIS A N 1
ATOM 891 C CA . HIS A 1 122 ? 11.901 6.488 1.831 1.00 95.62 122 HIS A CA 1
ATOM 892 C C . HIS A 1 122 ? 12.402 5.121 2.316 1.00 95.62 122 HIS A C 1
ATOM 894 O O . HIS A 1 122 ? 12.360 4.154 1.558 1.00 95.62 122 HIS A O 1
ATOM 900 N N . ASN A 1 123 ? 12.812 5.019 3.583 1.00 94.81 123 ASN A N 1
ATOM 901 C CA . ASN A 1 123 ? 13.295 3.771 4.175 1.00 94.81 123 ASN A CA 1
ATOM 902 C C . ASN A 1 123 ? 12.203 2.692 4.222 1.00 94.81 123 ASN A C 1
ATOM 904 O O . ASN A 1 123 ? 12.479 1.534 3.909 1.00 94.81 123 ASN A O 1
ATOM 908 N N . ILE A 1 124 ? 10.961 3.065 4.559 1.00 95.38 124 ILE A N 1
ATOM 909 C CA . ILE A 1 124 ? 9.815 2.146 4.517 1.00 95.38 124 ILE A CA 1
ATOM 910 C C . ILE A 1 124 ? 9.632 1.613 3.090 1.00 95.38 124 ILE A C 1
ATOM 912 O O . ILE A 1 124 ? 9.578 0.402 2.901 1.00 95.38 124 ILE A O 1
ATOM 916 N N . LEU A 1 125 ? 9.573 2.485 2.079 1.00 95.75 125 LEU A N 1
ATOM 917 C CA . LEU A 1 125 ? 9.383 2.060 0.685 1.00 95.75 125 LEU A CA 1
ATOM 918 C C . LEU A 1 125 ? 10.506 1.131 0.211 1.00 95.75 125 LEU A C 1
ATOM 920 O O . LEU A 1 125 ? 10.227 0.042 -0.294 1.00 95.75 125 LEU A O 1
ATOM 924 N N . ALA A 1 126 ? 11.761 1.517 0.453 1.00 93.31 126 ALA A N 1
ATOM 925 C CA . ALA A 1 126 ? 12.928 0.734 0.062 1.00 93.31 126 ALA A CA 1
ATOM 926 C C . ALA A 1 126 ? 12.920 -0.664 0.702 1.00 93.31 126 ALA A C 1
ATOM 928 O O . ALA A 1 126 ? 13.195 -1.654 0.027 1.00 93.31 126 ALA A O 1
ATOM 929 N N . SER A 1 127 ? 12.531 -0.769 1.978 1.00 92.31 127 SER A N 1
ATOM 930 C CA . SER A 1 127 ? 12.429 -2.057 2.681 1.00 92.31 127 SER A CA 1
ATOM 931 C C . SER A 1 127 ? 11.364 -3.003 2.111 1.00 92.31 127 SER A C 1
ATOM 933 O O . SER A 1 127 ? 11.435 -4.209 2.333 1.00 92.31 127 SER A O 1
ATOM 935 N N . LEU A 1 128 ? 10.390 -2.471 1.366 1.00 92.94 128 LEU A N 1
ATOM 936 C CA . LEU A 1 128 ? 9.306 -3.228 0.734 1.00 92.94 128 LEU A CA 1
ATOM 937 C C . LEU A 1 128 ? 9.567 -3.490 -0.759 1.00 92.94 128 LEU A C 1
ATOM 939 O O . LEU A 1 128 ? 8.694 -4.018 -1.445 1.00 92.94 128 LEU A O 1
ATOM 943 N N . GLY A 1 129 ? 10.752 -3.124 -1.261 1.00 91.56 129 GLY A N 1
ATOM 944 C CA . GLY A 1 129 ? 11.138 -3.289 -2.664 1.00 91.56 129 GLY A CA 1
ATOM 945 C C . GLY A 1 129 ? 10.614 -2.194 -3.595 1.00 91.56 129 GLY A C 1
ATOM 946 O O . GLY A 1 129 ? 10.626 -2.377 -4.806 1.00 91.56 129 GLY A O 1
ATOM 947 N N . TRP A 1 130 ? 10.149 -1.063 -3.057 1.00 94.94 130 TRP A N 1
ATOM 948 C CA . TRP A 1 130 ? 9.644 0.062 -3.844 1.00 94.94 130 TRP A CA 1
ATOM 949 C C . TRP A 1 130 ? 10.657 1.200 -3.901 1.00 94.94 130 TRP A C 1
ATOM 951 O O . TRP A 1 130 ? 11.208 1.614 -2.879 1.00 94.94 130 TRP A O 1
ATOM 961 N N . THR A 1 131 ? 10.839 1.793 -5.081 1.00 95.00 131 THR A N 1
ATOM 962 C CA . THR A 1 131 ? 11.504 3.095 -5.178 1.00 95.00 131 THR A CA 1
ATOM 963 C C . THR A 1 131 ? 10.510 4.225 -4.904 1.00 95.00 131 THR A C 1
ATOM 965 O O . THR A 1 131 ? 9.297 4.086 -5.087 1.00 95.00 131 THR A O 1
ATOM 968 N N . LEU A 1 132 ? 11.019 5.400 -4.518 1.00 95.75 132 LEU A N 1
ATOM 969 C CA . LEU A 1 132 ? 10.178 6.593 -4.379 1.00 95.75 132 LEU A CA 1
ATOM 970 C C . LEU A 1 132 ? 9.485 6.960 -5.704 1.00 95.75 132 LEU A C 1
ATOM 972 O O . LEU A 1 132 ? 8.341 7.405 -5.689 1.00 95.75 132 LEU A O 1
ATOM 976 N N . GLN A 1 133 ? 10.152 6.758 -6.845 1.00 97.06 133 GLN A N 1
ATOM 977 C CA . GLN A 1 133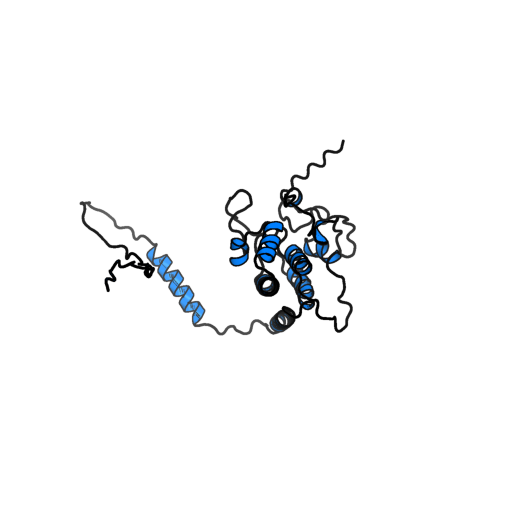 ? 9.586 7.065 -8.162 1.00 97.06 133 GLN A CA 1
ATOM 978 C C . GLN A 1 133 ? 8.429 6.128 -8.513 1.00 97.06 133 GLN A C 1
ATOM 980 O O . GLN A 1 133 ? 7.392 6.594 -8.985 1.00 97.06 133 GLN A O 1
ATOM 985 N N . ASP A 1 134 ? 8.566 4.836 -8.219 1.00 97.00 134 ASP A N 1
ATOM 986 C CA . ASP A 1 134 ? 7.484 3.866 -8.417 1.00 97.00 134 ASP A CA 1
ATOM 987 C C . ASP A 1 134 ? 6.301 4.170 -7.509 1.00 97.00 134 ASP A C 1
ATOM 989 O O . ASP A 1 134 ? 5.155 4.152 -7.954 1.00 97.00 134 ASP A O 1
ATOM 993 N N . TYR A 1 135 ? 6.568 4.547 -6.257 1.00 98.00 135 TYR A N 1
ATOM 994 C CA . TYR A 1 135 ? 5.519 4.944 -5.330 1.00 98.00 135 TYR A CA 1
ATOM 995 C C . TYR A 1 135 ? 4.783 6.212 -5.778 1.00 98.00 135 TYR A C 1
ATOM 997 O O . TYR A 1 135 ? 3.553 6.246 -5.737 1.00 98.00 135 TYR A O 1
ATOM 1005 N N . ILE A 1 136 ? 5.502 7.259 -6.205 1.00 97.38 136 ILE A N 1
ATOM 1006 C CA . ILE A 1 136 ? 4.898 8.502 -6.719 1.00 97.38 136 ILE A CA 1
ATOM 1007 C C . ILE A 1 136 ? 4.016 8.198 -7.931 1.00 97.38 136 ILE A C 1
ATOM 1009 O O . ILE A 1 136 ? 2.895 8.697 -8.012 1.00 97.38 136 ILE A O 1
ATOM 1013 N N . ARG A 1 137 ? 4.499 7.347 -8.841 1.00 97.50 137 ARG A N 1
ATOM 1014 C CA . ARG A 1 137 ? 3.756 6.907 -10.025 1.00 97.50 137 ARG A CA 1
ATOM 1015 C C . ARG A 1 137 ? 2.555 6.018 -9.675 1.00 97.50 137 ARG A C 1
ATOM 1017 O O . ARG A 1 137 ? 1.547 6.053 -10.372 1.00 97.50 137 ARG A O 1
ATOM 1024 N N . GLY A 1 138 ? 2.663 5.236 -8.602 1.00 97.56 138 GLY A N 1
ATOM 1025 C CA . GLY A 1 138 ? 1.670 4.260 -8.147 1.00 97.56 138 GLY A CA 1
ATOM 1026 C C . GLY A 1 138 ? 1.878 2.841 -8.688 1.00 97.56 138 GLY A C 1
ATOM 1027 O O . GLY A 1 138 ? 1.092 1.955 -8.353 1.00 97.56 138 GLY A O 1
ATOM 1028 N N . TYR A 1 139 ? 2.913 2.614 -9.501 1.00 97.56 139 TYR A N 1
ATOM 1029 C CA . TYR A 1 139 ? 3.288 1.303 -10.029 1.00 97.56 139 TYR A CA 1
ATOM 1030 C C . TYR A 1 139 ? 4.767 1.253 -10.448 1.00 97.56 139 TYR A C 1
ATOM 1032 O O . TYR A 1 139 ? 5.366 2.277 -10.807 1.00 97.56 139 TYR A O 1
ATOM 1040 N N . MET A 1 140 ? 5.337 0.049 -10.413 1.00 95.81 140 MET A N 1
ATOM 1041 C CA . MET A 1 140 ? 6.704 -0.252 -10.846 1.00 95.81 140 MET A CA 1
ATOM 1042 C C . MET A 1 140 ? 6.777 -0.346 -12.368 1.00 95.81 140 MET A C 1
ATOM 1044 O O . MET A 1 140 ? 5.879 -0.900 -12.984 1.00 95.81 140 MET A O 1
ATOM 1048 N N . LEU A 1 141 ? 7.823 0.179 -13.000 1.00 94.44 141 LEU A N 1
ATOM 1049 C CA . LEU A 1 141 ? 8.017 -0.034 -14.444 1.00 94.44 141 LEU A CA 1
ATOM 1050 C C . LEU A 1 141 ? 8.782 -1.318 -14.734 1.00 94.44 141 LEU A C 1
ATOM 1052 O O . LEU A 1 141 ? 8.495 -1.988 -15.721 1.00 94.44 141 LEU A O 1
ATOM 1056 N N . GLN A 1 142 ? 9.738 -1.629 -13.866 1.00 92.06 142 GLN A N 1
ATOM 1057 C CA . GLN A 1 142 ? 10.696 -2.696 -14.065 1.00 92.06 142 GLN A CA 1
ATOM 1058 C C . GLN A 1 142 ? 10.743 -3.612 -12.850 1.00 92.06 142 GLN A C 1
ATOM 1060 O O . GLN A 1 142 ? 10.434 -3.192 -11.732 1.00 92.06 142 GLN A O 1
ATOM 1065 N N . ASP A 1 143 ? 11.122 -4.862 -13.083 1.00 85.62 143 ASP A N 1
ATOM 1066 C CA . ASP A 1 143 ? 11.445 -5.807 -12.025 1.00 85.62 143 ASP A CA 1
ATOM 1067 C C . ASP A 1 143 ? 12.831 -5.528 -11.407 1.00 85.62 143 ASP A C 1
ATOM 1069 O O . ASP A 1 143 ? 13.550 -4.596 -11.779 1.00 85.62 143 ASP A O 1
ATOM 1073 N N . SER A 1 144 ? 13.225 -6.357 -10.439 1.00 81.44 144 SER A N 1
ATOM 1074 C CA . SER A 1 144 ? 14.534 -6.277 -9.779 1.00 81.44 144 SER A CA 1
ATOM 1075 C C . SER A 1 144 ? 15.720 -6.529 -10.719 1.00 81.44 144 SER A C 1
ATOM 1077 O O . SER A 1 144 ? 16.849 -6.182 -10.371 1.00 81.44 144 SER A O 1
ATOM 1079 N N . LEU A 1 145 ? 15.483 -7.109 -11.898 1.00 86.19 145 LEU A N 1
ATOM 1080 C CA . LEU A 1 145 ? 16.478 -7.358 -12.941 1.00 86.19 145 LEU A CA 1
ATOM 1081 C C . LEU A 1 145 ? 16.524 -6.223 -13.980 1.00 86.19 145 LEU A C 1
ATOM 1083 O O . LEU A 1 145 ? 17.322 -6.282 -14.919 1.00 86.19 145 LEU A O 1
ATOM 1087 N N . GLY A 1 146 ? 15.693 -5.188 -13.819 1.00 87.31 146 GLY A N 1
ATOM 1088 C CA . GLY A 1 146 ? 15.587 -4.063 -14.745 1.00 87.31 146 GLY A CA 1
ATOM 1089 C C . GLY A 1 146 ? 14.820 -4.387 -16.028 1.00 87.31 146 GLY A C 1
ATOM 1090 O O . GLY A 1 146 ? 14.942 -3.643 -16.999 1.00 87.31 146 GLY A O 1
ATOM 1091 N N . GLN A 1 147 ? 14.070 -5.492 -16.069 1.00 89.69 147 GLN A N 1
ATOM 1092 C CA . GLN A 1 147 ? 13.196 -5.830 -17.193 1.00 89.69 147 GLN A CA 1
ATOM 1093 C C . GLN A 1 147 ? 11.848 -5.138 -17.036 1.00 89.69 147 GLN A C 1
ATOM 1095 O O . GLN A 1 147 ? 11.313 -5.073 -15.931 1.00 89.69 147 GLN A O 1
ATOM 1100 N N . ASP A 1 148 ? 11.287 -4.645 -18.137 1.00 94.00 148 ASP A N 1
ATOM 1101 C CA . ASP A 1 148 ? 9.964 -4.023 -18.126 1.00 94.00 148 ASP A CA 1
ATOM 1102 C C . ASP A 1 148 ? 8.879 -5.046 -17.743 1.00 94.00 148 ASP A C 1
ATOM 1104 O O . ASP A 1 148 ? 8.913 -6.208 -18.151 1.00 94.00 148 ASP A O 1
ATOM 1108 N N . LEU A 1 149 ? 7.909 -4.608 -16.939 1.00 91.69 149 LEU A N 1
ATOM 1109 C CA . LEU A 1 149 ? 6.798 -5.446 -16.497 1.00 91.69 149 LEU A CA 1
ATOM 1110 C C . LEU A 1 149 ? 5.680 -5.492 -17.547 1.00 91.69 149 LEU A C 1
ATOM 1112 O O . LEU A 1 149 ? 5.120 -4.463 -17.918 1.00 91.69 149 LEU A O 1
ATOM 1116 N N . ASP A 1 150 ? 5.281 -6.703 -17.939 1.00 90.94 150 ASP A N 1
ATOM 1117 C CA . ASP A 1 150 ? 4.114 -6.928 -18.809 1.00 90.94 150 ASP A CA 1
ATOM 1118 C C . ASP A 1 150 ? 2.791 -7.011 -18.028 1.00 90.94 150 ASP A C 1
ATOM 1120 O O . ASP A 1 150 ? 1.700 -6.860 -18.584 1.00 90.94 150 ASP A O 1
ATOM 1124 N N . HIS A 1 151 ? 2.871 -7.296 -16.728 1.00 91.19 151 HIS A N 1
ATOM 1125 C CA . HIS A 1 151 ? 1.725 -7.406 -15.835 1.00 91.19 151 HIS A CA 1
ATOM 1126 C C . HIS A 1 151 ? 2.089 -6.912 -14.436 1.00 91.19 151 HIS A C 1
ATOM 1128 O O . HIS A 1 151 ? 3.234 -7.023 -14.005 1.00 91.19 151 HIS A O 1
ATOM 1134 N N . TRP A 1 152 ? 1.088 -6.395 -13.721 1.00 94.44 152 TRP A N 1
ATOM 1135 C CA . TRP A 1 152 ? 1.254 -5.851 -12.378 1.00 94.44 152 TRP A CA 1
ATOM 1136 C C . TRP A 1 152 ? 0.450 -6.647 -11.367 1.00 94.44 152 TRP A C 1
ATOM 1138 O O . TRP A 1 152 ? -0.777 -6.727 -11.448 1.00 94.44 152 TRP A O 1
ATOM 1148 N N . VAL A 1 153 ? 1.140 -7.176 -10.364 1.00 93.00 153 VAL A N 1
ATOM 1149 C CA . VAL A 1 153 ? 0.501 -7.722 -9.170 1.00 93.00 153 VAL A CA 1
ATOM 1150 C C . VAL A 1 153 ? -0.047 -6.567 -8.329 1.00 93.00 153 VAL A C 1
ATOM 1152 O O . VAL A 1 153 ? 0.681 -5.652 -7.941 1.00 93.00 153 VAL A O 1
ATOM 1155 N N . MET A 1 154 ? -1.341 -6.609 -8.028 1.00 94.19 154 MET A N 1
ATOM 1156 C CA . MET A 1 154 ? -2.045 -5.603 -7.233 1.00 94.19 154 MET A CA 1
ATOM 1157 C C . MET A 1 154 ? -2.876 -6.290 -6.145 1.00 94.19 154 MET A C 1
ATOM 1159 O O . MET A 1 154 ? -3.301 -7.434 -6.298 1.00 94.19 154 MET A O 1
ATOM 1163 N N . MET A 1 155 ? -3.116 -5.576 -5.045 1.00 93.12 155 MET A N 1
ATOM 1164 C CA . MET A 1 155 ? -4.121 -5.943 -4.047 1.00 93.12 155 MET A CA 1
ATOM 1165 C C . MET A 1 155 ? -5.497 -6.169 -4.698 1.00 93.12 155 MET A C 1
ATOM 1167 O O . MET A 1 155 ? -5.942 -5.360 -5.512 1.00 93.12 155 MET A O 1
ATOM 1171 N N . SER A 1 156 ? -6.176 -7.256 -4.323 1.00 92.50 156 SER A N 1
ATOM 1172 C CA . SER A 1 156 ? -7.519 -7.553 -4.836 1.00 92.50 156 SER A CA 1
ATOM 1173 C C . SER A 1 156 ? -8.587 -6.664 -4.189 1.00 92.50 156 SER A C 1
ATOM 1175 O O . SER A 1 156 ? -8.369 -6.067 -3.135 1.00 92.50 156 SER A O 1
ATOM 1177 N N . HIS A 1 157 ? -9.776 -6.596 -4.794 1.00 92.19 157 HIS A N 1
ATOM 1178 C CA . HIS A 1 157 ? -10.882 -5.814 -4.235 1.00 92.19 157 HIS A CA 1
ATOM 1179 C C . HIS A 1 157 ? -11.308 -6.303 -2.840 1.00 92.19 157 HIS A C 1
ATOM 1181 O O . HIS A 1 157 ? -11.525 -5.493 -1.940 1.00 92.19 157 HIS A O 1
ATOM 1187 N N . ASP A 1 158 ? -11.373 -7.620 -2.635 1.00 91.12 158 ASP A N 1
ATOM 1188 C CA . ASP A 1 158 ? -11.739 -8.202 -1.340 1.00 91.12 158 ASP A CA 1
ATOM 1189 C C . ASP A 1 158 ? -10.703 -7.853 -0.261 1.00 91.12 158 ASP A C 1
ATOM 1191 O O . ASP A 1 158 ? -11.055 -7.474 0.859 1.00 91.12 158 ASP A O 1
ATOM 1195 N N . GLU A 1 159 ? -9.415 -7.910 -0.613 1.00 92.25 159 GLU A N 1
ATOM 1196 C CA . GLU A 1 159 ? -8.320 -7.472 0.253 1.00 92.25 159 GLU A CA 1
ATOM 1197 C C . GLU A 1 159 ? -8.404 -5.970 0.572 1.00 92.25 159 GLU A C 1
ATOM 1199 O O . GLU A 1 159 ? -8.170 -5.559 1.715 1.00 92.25 159 GLU A O 1
ATOM 1204 N N . GLU A 1 160 ? -8.772 -5.149 -0.414 1.00 93.62 160 GLU A N 1
ATOM 1205 C CA . GLU A 1 160 ? -8.929 -3.702 -0.272 1.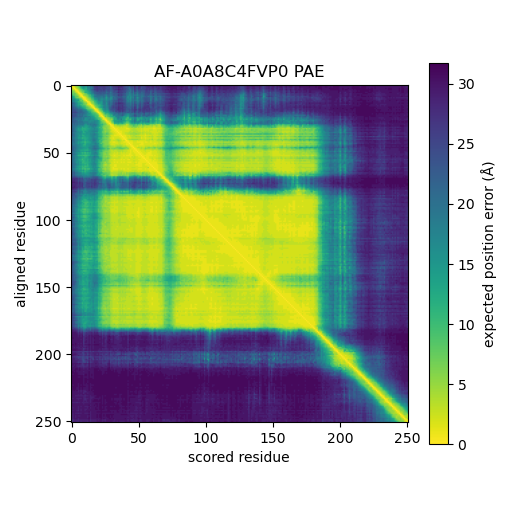00 93.62 160 GLU A CA 1
ATOM 1206 C C . GLU A 1 160 ? -10.006 -3.358 0.765 1.00 93.62 160 GLU A C 1
ATOM 1208 O O . GLU A 1 160 ? -9.767 -2.554 1.670 1.00 93.62 160 GLU A O 1
ATOM 1213 N N . VAL A 1 161 ? -11.174 -4.006 0.683 1.00 90.62 161 VAL A N 1
ATOM 1214 C CA . VAL A 1 161 ? -12.302 -3.778 1.602 1.00 90.62 161 VAL A CA 1
ATOM 1215 C C . VAL A 1 161 ? -11.910 -4.054 3.053 1.00 90.62 161 VAL A C 1
ATOM 1217 O O . VAL A 1 161 ? -12.262 -3.286 3.952 1.00 90.62 161 VAL A O 1
ATOM 1220 N N . VAL A 1 162 ? -11.157 -5.126 3.304 1.00 90.31 162 VAL A N 1
ATOM 1221 C CA . VAL A 1 162 ? -10.691 -5.444 4.660 1.00 90.31 162 VAL A CA 1
ATOM 1222 C C . VAL A 1 162 ? -9.598 -4.469 5.109 1.00 90.31 162 VAL A C 1
ATOM 1224 O O . VAL A 1 162 ? -9.587 -4.044 6.266 1.00 90.31 162 VAL A O 1
ATOM 1227 N N . THR A 1 163 ? -8.719 -4.055 4.197 1.00 92.38 163 THR A N 1
ATOM 1228 C CA . THR A 1 163 ? -7.613 -3.135 4.494 1.00 92.38 163 THR A CA 1
ATOM 1229 C C . THR A 1 163 ? -8.094 -1.725 4.848 1.00 92.38 163 THR A C 1
ATOM 1231 O O . THR A 1 163 ? -7.541 -1.103 5.755 1.00 92.38 163 THR A O 1
ATOM 1234 N N . LEU A 1 164 ? -9.177 -1.234 4.236 1.00 93.62 164 LEU A N 1
ATOM 1235 C CA . LEU A 1 164 ? -9.792 0.057 4.591 1.00 93.62 164 LEU A CA 1
ATOM 1236 C C . LEU A 1 164 ? -10.115 0.177 6.080 1.00 93.62 164 LEU A C 1
ATOM 1238 O O . LEU A 1 164 ? -9.938 1.242 6.673 1.00 93.62 164 LEU A O 1
ATOM 1242 N N . LYS A 1 165 ? -10.531 -0.927 6.707 1.00 91.50 165 LYS A N 1
ATOM 1243 C CA . LYS A 1 165 ? -10.857 -0.953 8.136 1.00 91.50 165 LYS A CA 1
ATOM 1244 C C . LYS A 1 165 ? -9.646 -0.620 9.004 1.00 91.50 165 LYS A C 1
ATOM 1246 O O . LYS A 1 165 ? -9.813 -0.003 10.054 1.00 91.50 165 LYS A O 1
ATOM 1251 N N . GLN A 1 166 ? -8.433 -0.955 8.558 1.00 91.06 166 GLN A N 1
ATOM 1252 C CA . GLN A 1 166 ? -7.201 -0.617 9.274 1.00 91.06 166 GLN A CA 1
ATOM 1253 C C . GLN A 1 166 ? -6.937 0.892 9.281 1.00 91.06 166 GLN A C 1
ATOM 1255 O O . GLN A 1 166 ? -6.475 1.429 10.285 1.00 91.06 166 GLN A O 1
ATOM 1260 N N . PHE A 1 167 ? -7.310 1.603 8.217 1.00 93.75 167 PHE A N 1
ATOM 1261 C CA . PHE A 1 167 ? -7.151 3.056 8.144 1.00 93.75 167 PHE A CA 1
ATOM 1262 C C . PHE A 1 167 ? -8.098 3.822 9.081 1.00 93.75 167 PHE A C 1
ATOM 1264 O O . PHE A 1 167 ? -7.766 4.914 9.532 1.00 93.75 167 PHE A O 1
ATOM 1271 N N . LEU A 1 168 ? -9.240 3.248 9.481 1.00 92.00 168 LEU A N 1
ATOM 1272 C CA . LEU A 1 168 ? -10.151 3.890 10.445 1.00 92.00 168 LEU A CA 1
ATOM 1273 C C . LEU A 1 168 ? -9.504 4.160 11.818 1.00 92.00 168 LEU A C 1
ATOM 1275 O O . LEU A 1 168 ? -10.023 4.964 12.599 1.00 92.00 168 LEU A O 1
ATOM 1279 N N . ARG A 1 169 ? -8.373 3.518 12.125 1.00 88.56 169 ARG A N 1
ATOM 1280 C CA . ARG A 1 169 ? -7.625 3.696 13.379 1.00 88.56 169 ARG A CA 1
ATOM 1281 C C . ARG A 1 169 ? -6.946 5.067 13.469 1.00 88.56 169 ARG A C 1
ATOM 1283 O O . ARG A 1 169 ? -6.818 5.599 14.570 1.00 88.56 169 ARG A O 1
ATOM 1290 N N . PHE A 1 170 ? -6.607 5.682 12.335 1.00 92.00 170 PHE A N 1
ATOM 1291 C CA . PHE A 1 170 ? -5.865 6.944 12.296 1.00 92.00 170 PHE A CA 1
ATOM 1292 C C . PHE A 1 170 ? -6.782 8.139 12.041 1.00 92.00 170 PHE A C 1
ATOM 1294 O O . PHE A 1 170 ? -7.619 8.121 11.135 1.00 92.00 170 PHE A O 1
ATOM 1301 N N . GLY A 1 171 ? -6.580 9.222 12.794 1.00 91.44 171 GLY A N 1
ATOM 1302 C CA . GLY A 1 171 ? -7.333 10.468 12.619 1.00 91.44 171 GLY A CA 1
ATOM 1303 C C . GLY A 1 171 ? -7.159 11.067 11.221 1.00 91.44 171 GLY A C 1
ATOM 1304 O O . GLY A 1 171 ? -8.135 11.508 10.621 1.00 91.44 171 GLY A O 1
ATOM 1305 N N . GLU A 1 172 ? -5.947 10.968 10.670 1.00 92.75 172 GLU A N 1
ATOM 1306 C CA . GLU A 1 172 ? -5.573 11.505 9.352 1.00 92.75 172 GLU A CA 1
ATOM 1307 C C . GLU A 1 172 ? -6.315 10.856 8.174 1.00 92.75 172 GLU A C 1
ATOM 1309 O O . GLU A 1 172 ? -6.470 11.462 7.113 1.00 92.75 172 GLU A O 1
ATOM 1314 N N . THR A 1 173 ? -6.773 9.610 8.330 1.00 95.81 173 THR A N 1
ATOM 1315 C CA . THR A 1 173 ? -7.361 8.829 7.227 1.00 95.81 173 THR A CA 1
ATOM 1316 C C . THR A 1 173 ? -8.821 8.459 7.455 1.00 95.81 173 THR A C 1
ATOM 1318 O O . THR A 1 173 ? -9.566 8.319 6.482 1.00 95.81 173 THR A O 1
ATOM 1321 N N . ARG A 1 174 ? -9.284 8.394 8.710 1.00 94.06 174 ARG A N 1
ATOM 1322 C CA . ARG A 1 174 ? -10.666 8.046 9.075 1.00 94.06 174 ARG A CA 1
ATOM 1323 C C . ARG A 1 174 ? -11.743 8.830 8.299 1.00 94.06 174 ARG A C 1
ATOM 1325 O O . ARG A 1 174 ? -12.628 8.170 7.752 1.00 94.06 174 ARG A O 1
ATOM 1332 N N . PRO A 1 175 ? -11.696 10.174 8.166 1.00 94.19 175 PRO A N 1
ATOM 1333 C CA . PRO A 1 175 ? -12.728 10.912 7.428 1.00 94.19 175 PRO A CA 1
ATOM 1334 C C . PRO A 1 175 ? -12.792 10.537 5.941 1.00 94.19 175 PRO A C 1
ATOM 1336 O O . PRO A 1 175 ? -13.866 10.508 5.341 1.00 94.19 175 PRO A O 1
ATOM 1339 N N . ILE A 1 176 ? -11.640 10.223 5.342 1.00 95.06 176 ILE A N 1
ATOM 1340 C CA . ILE A 1 176 ? -11.539 9.848 3.928 1.00 95.06 176 ILE A CA 1
ATOM 1341 C C . ILE A 1 176 ? -12.127 8.452 3.718 1.00 95.06 176 ILE A C 1
ATOM 1343 O O . ILE A 1 176 ? -12.903 8.257 2.785 1.00 95.06 176 ILE A O 1
ATOM 1347 N N . VAL A 1 177 ? -11.814 7.499 4.602 1.00 94.94 177 VAL A N 1
ATOM 13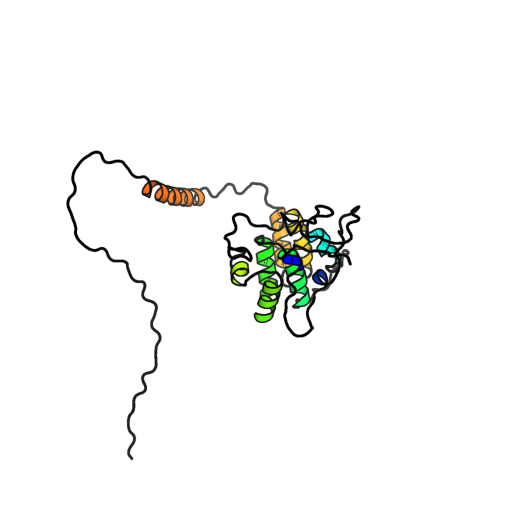48 C CA . VAL A 1 177 ? -12.374 6.139 4.542 1.00 94.94 177 VAL A CA 1
ATOM 1349 C C . VAL A 1 177 ? -13.898 6.174 4.659 1.00 94.94 177 VAL A C 1
ATOM 1351 O O . VAL A 1 177 ? -14.580 5.611 3.807 1.00 94.94 177 VAL A O 1
ATOM 1354 N N . GLN A 1 178 ? -14.438 6.916 5.630 1.00 92.88 178 GLN A N 1
ATOM 1355 C CA . GLN A 1 178 ? -15.889 7.065 5.813 1.00 92.88 178 GLN A CA 1
ATOM 1356 C C . GLN A 1 178 ? -16.580 7.674 4.580 1.00 92.88 178 GLN A C 1
ATOM 1358 O O . GLN A 1 178 ? -17.701 7.298 4.230 1.00 92.88 178 GLN A O 1
ATOM 1363 N N . LEU A 1 179 ? -15.915 8.603 3.882 1.00 92.56 179 LEU A N 1
ATOM 1364 C CA . LEU A 1 179 ? -16.417 9.146 2.620 1.00 92.56 179 LEU A CA 1
ATOM 1365 C C . LEU A 1 179 ? -16.394 8.099 1.496 1.00 92.56 179 LEU A C 1
ATOM 1367 O O . LEU A 1 179 ? -17.339 8.029 0.708 1.00 92.56 179 LEU A O 1
ATOM 1371 N N . MET A 1 180 ? -15.327 7.300 1.408 1.00 93.25 180 MET A N 1
ATOM 1372 C CA . MET A 1 180 ? -15.212 6.229 0.417 1.00 93.25 180 MET A CA 1
ATOM 1373 C C . MET A 1 180 ? -16.270 5.135 0.627 1.00 93.25 180 MET A C 1
ATOM 1375 O O . MET A 1 180 ? -16.800 4.631 -0.357 1.00 93.25 180 MET A O 1
ATOM 1379 N N . GLU A 1 181 ? -16.603 4.794 1.875 1.00 85.94 181 GLU A N 1
ATOM 1380 C CA . GLU A 1 181 ? -17.667 3.832 2.205 1.00 85.94 181 GLU A CA 1
ATOM 1381 C C . GLU A 1 181 ? -19.051 4.346 1.786 1.00 85.94 181 GLU A C 1
ATOM 1383 O O . GLU A 1 181 ? -19.808 3.619 1.149 1.00 85.94 181 GLU A O 1
ATOM 1388 N N . ARG A 1 182 ? -19.359 5.626 2.041 1.00 79.94 182 ARG A N 1
ATOM 1389 C CA . ARG A 1 182 ? -20.642 6.232 1.637 1.00 79.94 182 ARG A CA 1
ATOM 1390 C C . ARG A 1 182 ? -20.834 6.237 0.118 1.00 79.94 182 ARG A C 1
ATOM 1392 O O . ARG A 1 182 ? -21.897 5.882 -0.375 1.00 79.94 182 ARG A O 1
ATOM 1399 N N . ARG A 1 183 ? -19.791 6.598 -0.636 1.00 65.81 183 ARG A N 1
ATOM 1400 C CA . ARG A 1 183 ? -19.845 6.632 -2.109 1.00 65.81 183 ARG A CA 1
ATOM 1401 C C . ARG A 1 183 ? -19.962 5.246 -2.749 1.00 65.81 183 ARG A C 1
ATOM 1403 O O . ARG A 1 183 ? -20.389 5.168 -3.895 1.00 65.81 183 ARG A O 1
ATOM 1410 N N . GLY A 1 184 ? -19.601 4.181 -2.030 1.00 57.62 184 GLY A N 1
ATOM 1411 C CA . GLY A 1 184 ? -19.816 2.800 -2.469 1.00 57.62 184 GLY A CA 1
ATOM 1412 C C . GLY A 1 184 ? -21.283 2.357 -2.409 1.00 57.62 184 GLY A C 1
ATOM 1413 O O . GLY A 1 184 ? -21.668 1.472 -3.165 1.00 57.62 184 GLY A O 1
ATOM 1414 N N . CYS A 1 185 ? -22.105 2.991 -1.563 1.00 48.81 185 CYS A N 1
ATOM 1415 C CA . CYS A 1 185 ? -23.533 2.681 -1.412 1.00 48.81 185 CYS A CA 1
ATOM 1416 C C . CYS A 1 185 ? -24.447 3.506 -2.338 1.00 48.81 185 CYS A C 1
ATOM 1418 O O . CYS A 1 185 ? -25.552 3.066 -2.643 1.00 48.81 185 CYS A O 1
ATOM 1420 N N . ASP A 1 186 ? -23.989 4.667 -2.819 1.00 42.53 186 ASP A N 1
ATOM 1421 C CA . ASP A 1 186 ? -24.813 5.626 -3.576 1.00 42.53 186 ASP A CA 1
ATOM 1422 C C . ASP A 1 186 ? -24.645 5.547 -5.106 1.00 42.53 186 ASP A C 1
ATOM 1424 O O . ASP A 1 186 ? -25.103 6.440 -5.822 1.00 42.53 186 ASP A O 1
ATOM 1428 N N . LEU A 1 187 ? -24.013 4.495 -5.642 1.00 44.72 187 LEU A N 1
ATOM 1429 C CA . LEU A 1 187 ? -23.903 4.316 -7.092 1.00 44.72 187 LEU A CA 1
ATOM 1430 C C . LEU A 1 187 ? -24.641 3.068 -7.603 1.00 44.72 187 LEU A C 1
ATOM 1432 O O . LEU A 1 187 ? -24.013 2.109 -8.051 1.00 44.72 187 LEU A O 1
ATOM 1436 N N . PRO A 1 188 ? -25.985 3.094 -7.666 1.00 40.91 188 PRO A N 1
ATOM 1437 C CA . PRO A 1 188 ? -26.643 2.538 -8.833 1.00 40.91 188 PRO A CA 1
ATOM 1438 C C . PRO A 1 188 ? -26.135 3.296 -10.065 1.00 40.91 188 PRO A C 1
ATOM 1440 O O . PRO A 1 188 ? -25.866 4.495 -10.022 1.00 40.91 188 PRO A O 1
ATOM 1443 N N . VAL A 1 189 ? -26.019 2.577 -11.170 1.00 48.66 189 VAL A N 1
ATOM 1444 C CA . VAL A 1 189 ? -25.680 3.010 -12.531 1.00 48.66 189 VAL A CA 1
ATOM 1445 C C . VAL A 1 189 ? -26.604 4.153 -13.020 1.00 48.66 189 VAL A C 1
ATOM 1447 O O . VAL A 1 189 ? -27.468 3.949 -13.863 1.00 48.66 189 VAL A O 1
ATOM 1450 N N . ALA A 1 190 ? -26.479 5.362 -12.462 1.00 44.28 190 ALA A N 1
ATOM 1451 C CA . ALA A 1 190 ? -27.447 6.454 -12.632 1.00 44.28 190 ALA A CA 1
ATOM 1452 C C . ALA A 1 190 ? -26.810 7.831 -12.902 1.00 44.28 190 ALA A C 1
ATOM 1454 O O . ALA A 1 190 ? -27.460 8.859 -12.742 1.00 44.28 190 ALA A O 1
ATOM 1455 N N . LEU A 1 191 ? -25.561 7.876 -13.376 1.00 45.56 191 LEU A N 1
ATOM 1456 C CA . LEU A 1 191 ? -25.001 9.068 -14.031 1.00 45.56 191 LEU A CA 1
ATOM 1457 C C . LEU A 1 191 ? -24.473 8.721 -15.425 1.00 45.56 191 LEU A C 1
ATOM 1459 O O . LEU A 1 191 ? -23.347 9.039 -15.801 1.00 45.56 191 LEU A O 1
ATOM 1463 N N . ALA A 1 192 ? -25.347 8.115 -16.228 1.00 44.47 192 ALA A N 1
ATOM 1464 C CA . ALA A 1 192 ? -25.264 8.102 -17.686 1.00 44.47 192 ALA A CA 1
ATOM 1465 C C . ALA A 1 192 ? -25.635 9.481 -18.281 1.00 44.47 192 ALA A C 1
ATOM 1467 O O . ALA A 1 192 ? -26.445 9.589 -19.198 1.00 44.47 192 ALA A O 1
ATOM 1468 N N . THR A 1 193 ? -25.033 10.557 -17.768 1.00 46.81 193 THR A N 1
ATOM 1469 C CA . THR A 1 193 ? -25.208 11.921 -18.292 1.00 46.81 193 THR A CA 1
ATOM 1470 C C . THR A 1 193 ? -23.881 12.678 -18.308 1.00 46.81 193 THR A C 1
ATOM 1472 O O . THR A 1 193 ? -23.723 13.735 -17.706 1.00 46.81 193 THR A O 1
ATOM 1475 N N . ARG A 1 194 ? -22.898 12.172 -19.065 1.00 52.81 194 ARG A N 1
ATOM 1476 C CA . ARG A 1 194 ? -21.829 13.023 -19.634 1.00 52.81 194 ARG A CA 1
ATOM 1477 C C . ARG A 1 194 ? -21.610 12.739 -21.129 1.00 52.81 194 ARG A C 1
ATOM 1479 O O . ARG A 1 194 ? -20.509 12.368 -21.516 1.00 52.81 194 ARG A O 1
ATOM 1486 N N . PRO A 1 195 ? -22.610 12.971 -22.001 1.00 53.94 195 PRO A N 1
ATOM 1487 C CA . PRO A 1 195 ? -22.462 12.731 -23.439 1.00 53.94 195 PRO A CA 1
ATOM 1488 C C . PRO A 1 195 ? -21.493 13.699 -24.149 1.00 53.94 195 PRO A C 1
ATOM 1490 O O . PRO A 1 195 ? -21.161 13.468 -25.305 1.00 53.94 195 PRO A O 1
ATOM 1493 N N . ARG A 1 196 ? -21.016 14.775 -23.497 1.00 55.28 196 ARG A N 1
ATOM 1494 C CA . ARG A 1 196 ? -20.122 15.759 -24.145 1.00 55.28 196 ARG A CA 1
ATOM 1495 C C . ARG A 1 196 ? -18.631 15.400 -24.085 1.00 55.28 196 ARG A C 1
ATOM 1497 O O . ARG A 1 196 ? -17.947 15.551 -25.084 1.00 55.28 196 ARG A O 1
ATOM 1504 N N . LEU A 1 197 ? -18.134 14.878 -22.962 1.00 57.44 197 LEU A N 1
ATOM 1505 C CA . LEU A 1 197 ? -16.696 14.602 -22.788 1.00 57.44 197 LEU A CA 1
ATOM 1506 C C . LEU A 1 197 ? -16.222 13.333 -23.512 1.00 57.44 197 LEU A C 1
ATOM 1508 O O . LEU A 1 197 ? -15.093 13.294 -23.993 1.00 57.44 197 LEU A O 1
ATOM 1512 N N . ASP A 1 198 ? -17.084 12.321 -23.636 1.00 55.47 198 ASP A N 1
ATOM 1513 C CA . ASP A 1 198 ? -16.747 11.075 -24.342 1.00 55.47 198 ASP A CA 1
ATOM 1514 C C . ASP A 1 198 ? -16.533 11.315 -25.852 1.00 55.47 198 ASP A C 1
ATOM 1516 O O . ASP A 1 198 ? -15.666 10.712 -26.485 1.00 55.47 198 ASP A O 1
ATOM 1520 N N . SER A 1 199 ? -17.269 12.283 -26.418 1.00 66.56 199 SER A N 1
ATOM 1521 C CA . SER A 1 199 ? -17.157 12.699 -27.822 1.00 66.56 199 SER A CA 1
ATOM 1522 C C . SER A 1 199 ? -15.822 13.392 -28.125 1.00 66.56 199 SER A C 1
ATOM 1524 O O . SER A 1 199 ? -15.203 13.133 -29.160 1.00 66.56 199 SER A O 1
ATOM 1526 N N . ASP A 1 200 ? -15.333 14.239 -27.220 1.00 70.69 200 ASP A N 1
ATOM 1527 C CA . ASP A 1 200 ? -14.088 14.992 -27.423 1.00 70.69 200 ASP A CA 1
ATOM 1528 C C . ASP A 1 200 ? -12.849 14.088 -27.320 1.00 70.69 200 ASP A C 1
ATOM 1530 O O . ASP A 1 200 ? -11.904 14.209 -28.103 1.00 70.69 200 ASP A O 1
ATOM 1534 N N . ILE A 1 201 ? -12.875 13.106 -26.413 1.00 76.50 201 ILE A N 1
ATOM 1535 C CA . ILE A 1 201 ? -11.791 12.122 -26.277 1.00 76.50 201 ILE A CA 1
ATOM 1536 C C . ILE A 1 201 ? -11.755 11.203 -27.503 1.00 76.50 201 ILE A C 1
ATOM 1538 O O . ILE A 1 201 ? -10.690 10.983 -28.087 1.00 76.50 201 ILE A O 1
ATOM 1542 N N . ARG A 1 202 ? -12.919 10.704 -27.944 1.00 74.00 202 ARG A N 1
ATOM 1543 C CA . ARG A 1 202 ? -13.011 9.828 -29.119 1.00 74.00 202 ARG A CA 1
ATOM 1544 C C . ARG A 1 202 ? -12.536 10.541 -30.387 1.00 74.00 202 ARG A C 1
ATOM 1546 O O . ARG A 1 202 ? -11.741 9.976 -31.133 1.00 74.00 202 ARG A O 1
ATOM 1553 N N . THR A 1 203 ? -12.940 11.794 -30.601 1.00 73.94 203 THR A N 1
ATOM 1554 C CA . THR A 1 203 ? -12.511 12.581 -31.773 1.00 73.94 203 THR A CA 1
ATOM 1555 C C . THR A 1 203 ? -11.015 12.902 -31.767 1.00 73.94 203 THR A C 1
ATOM 1557 O O . THR A 1 203 ? -10.391 12.869 -32.829 1.00 73.94 203 THR A O 1
ATOM 1560 N N . PHE A 1 204 ? -10.402 13.139 -30.603 1.00 77.38 204 PHE A N 1
ATOM 1561 C CA . PHE A 1 204 ? -8.952 13.322 -30.490 1.00 77.38 204 PHE A CA 1
ATOM 1562 C C . PHE A 1 204 ? -8.169 12.046 -30.839 1.00 77.38 204 PHE A C 1
ATOM 1564 O O . PHE A 1 204 ? -7.231 12.094 -31.639 1.00 77.38 204 PHE A O 1
ATOM 1571 N N . ILE A 1 205 ? -8.577 10.893 -30.296 1.00 79.94 205 ILE A N 1
ATOM 1572 C CA . ILE A 1 205 ? -7.928 9.599 -30.571 1.00 79.94 205 ILE A CA 1
ATOM 1573 C C . ILE A 1 205 ? -8.054 9.243 -32.059 1.00 79.94 205 ILE A C 1
ATOM 1575 O O . ILE A 1 205 ? -7.080 8.834 -32.692 1.00 79.94 205 ILE A O 1
ATOM 1579 N N . GLN A 1 206 ? -9.232 9.469 -32.641 1.00 75.75 206 GLN A N 1
ATOM 1580 C CA . GLN A 1 206 ? -9.531 9.126 -34.031 1.00 75.75 206 GLN A CA 1
ATOM 1581 C C . GLN A 1 206 ? -8.807 10.037 -35.038 1.00 75.75 206 GLN A C 1
ATOM 1583 O O . GLN A 1 206 ? -8.416 9.590 -36.114 1.00 75.75 206 GLN A O 1
ATOM 1588 N N . ARG A 1 207 ? -8.535 11.297 -34.669 1.00 70.44 207 ARG A N 1
ATOM 1589 C CA . ARG A 1 207 ? -7.720 12.223 -35.473 1.00 70.44 207 ARG A CA 1
ATOM 1590 C C . ARG A 1 207 ? -6.250 11.790 -35.553 1.00 70.44 207 ARG A C 1
ATOM 1592 O O . ARG A 1 207 ? -5.612 12.001 -36.580 1.00 70.44 207 ARG A O 1
ATOM 1599 N N . ARG A 1 208 ? -5.718 11.152 -34.503 1.00 62.91 208 ARG A N 1
ATOM 1600 C CA . ARG A 1 208 ? -4.331 10.653 -34.466 1.00 62.91 208 ARG A CA 1
ATOM 1601 C C . ARG A 1 208 ? -4.151 9.329 -35.211 1.00 62.91 208 ARG A C 1
ATOM 1603 O O . ARG A 1 208 ? -3.100 9.106 -35.800 1.00 62.91 208 ARG A O 1
ATOM 1610 N N . SER A 1 209 ? -5.161 8.460 -35.223 1.00 62.47 209 SER A N 1
ATOM 1611 C CA . SER A 1 209 ? -5.120 7.216 -36.005 1.00 62.47 209 SER A CA 1
ATOM 1612 C C . SER A 1 209 ? -5.309 7.457 -37.508 1.00 62.47 209 SER A C 1
ATOM 1614 O O . SER A 1 209 ? -4.683 6.777 -38.319 1.00 62.47 209 SER A O 1
ATOM 1616 N N . GLN A 1 210 ? -6.085 8.475 -37.898 1.00 60.03 210 GLN A N 1
ATOM 1617 C CA . GLN A 1 210 ? -6.222 8.884 -39.303 1.00 60.03 210 GLN A CA 1
ATOM 1618 C C . GLN A 1 210 ? -4.949 9.534 -39.872 1.00 60.03 210 GLN A C 1
ATOM 1620 O O . GLN A 1 210 ? -4.667 9.356 -41.053 1.00 60.03 210 GLN A O 1
ATOM 1625 N N . SER A 1 211 ? -4.133 10.216 -39.056 1.00 58.28 211 SER A N 1
ATOM 1626 C CA . SER A 1 211 ? -2.849 10.778 -39.516 1.00 58.28 211 SER A CA 1
ATOM 1627 C C . SER A 1 211 ? -1.738 9.734 -39.704 1.00 58.28 211 SER A C 1
ATOM 1629 O O . SER A 1 211 ? -0.650 10.086 -40.146 1.00 58.28 211 SER A O 1
ATOM 1631 N N . LEU A 1 212 ? -1.982 8.470 -39.339 1.00 55.88 212 LEU A N 1
ATOM 1632 C CA . LEU A 1 212 ? -1.028 7.358 -39.451 1.00 55.88 212 LEU A CA 1
ATOM 1633 C C . LEU A 1 212 ? -1.415 6.339 -40.537 1.00 55.88 212 LEU A C 1
ATOM 1635 O O . LEU A 1 212 ? -0.764 5.306 -40.656 1.00 55.88 212 LEU A O 1
ATOM 1639 N N . SER A 1 213 ? -2.450 6.611 -41.339 1.00 47.50 213 SER A N 1
ATOM 1640 C CA . SER A 1 213 ? -2.808 5.760 -42.482 1.00 47.50 213 SER A CA 1
ATOM 1641 C C . SER A 1 213 ? -2.054 6.220 -43.740 1.00 47.50 213 SER A C 1
ATOM 1643 O O . SER A 1 213 ? -2.313 7.328 -44.213 1.00 47.50 213 SER A O 1
ATOM 1645 N N . PRO A 1 214 ? -1.135 5.420 -44.314 1.00 47.56 214 PRO A N 1
ATOM 1646 C CA . PRO A 1 214 ? -0.512 5.758 -45.584 1.00 47.56 214 PRO A CA 1
ATOM 1647 C C . PRO A 1 214 ? -1.498 5.460 -46.722 1.00 47.56 214 PRO A C 1
ATOM 1649 O O . PRO A 1 214 ? -1.928 4.322 -46.903 1.00 47.56 214 PRO A O 1
ATOM 1652 N N . ALA A 1 215 ? -1.861 6.476 -47.505 1.00 51.50 215 ALA A N 1
ATOM 1653 C CA . ALA A 1 215 ? -2.445 6.252 -48.827 1.00 51.50 215 ALA A CA 1
ATOM 1654 C C . ALA A 1 215 ? -1.342 5.745 -49.778 1.00 51.50 215 ALA A C 1
ATOM 1656 O O . ALA A 1 215 ? -0.213 6.234 -49.682 1.00 51.50 215 ALA A O 1
ATOM 1657 N N . PRO A 1 216 ? -1.615 4.808 -50.703 1.00 49.28 216 PRO A N 1
ATOM 1658 C CA . PRO A 1 216 ? -0.625 4.417 -51.694 1.00 49.28 216 PRO A CA 1
ATOM 1659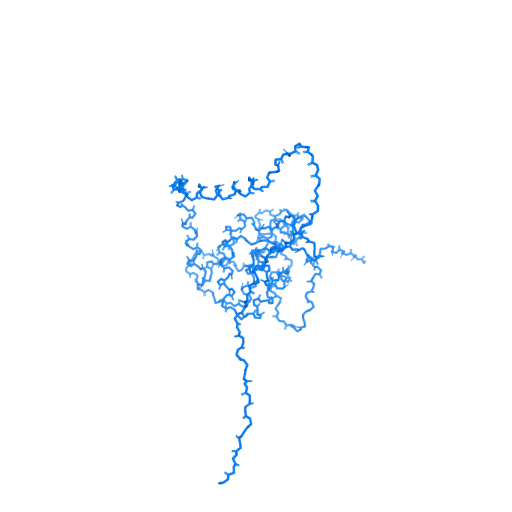 C C . PRO A 1 216 ? -0.634 5.436 -52.843 1.00 49.28 216 PRO A C 1
ATOM 1661 O O . PRO A 1 216 ? -1.704 5.707 -53.392 1.00 49.28 216 PRO A O 1
ATOM 1664 N N . PRO A 1 217 ? 0.518 5.963 -53.290 1.00 41.84 217 PRO A N 1
ATOM 1665 C CA . PRO A 1 217 ? 0.618 6.519 -54.621 1.00 41.84 217 PRO A CA 1
ATOM 1666 C C . PRO A 1 217 ? 1.287 5.507 -55.550 1.00 41.84 217 PRO A C 1
ATOM 1668 O O . P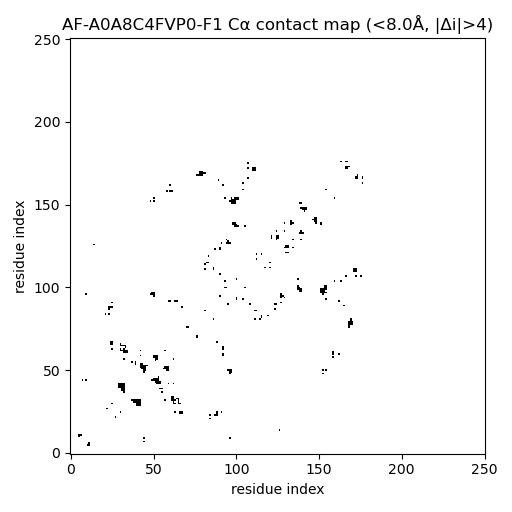RO A 1 217 ? 2.391 5.013 -55.314 1.00 41.84 217 PRO A O 1
ATOM 1671 N N . ALA A 1 218 ? 0.578 5.211 -56.632 1.00 41.75 218 ALA A N 1
ATOM 1672 C CA . ALA A 1 218 ? 1.134 4.608 -57.823 1.00 41.75 218 ALA A CA 1
ATOM 1673 C C . ALA A 1 218 ? 2.178 5.546 -58.454 1.00 41.75 218 ALA A C 1
ATOM 1675 O O . ALA A 1 218 ? 1.921 6.735 -58.595 1.00 41.75 218 ALA A O 1
ATOM 1676 N N . GLY A 1 219 ? 3.304 4.968 -58.882 1.00 37.22 219 GLY A N 1
ATOM 1677 C CA . GLY A 1 219 ? 4.093 5.402 -60.038 1.00 37.22 219 GLY A CA 1
ATOM 1678 C C . GLY A 1 219 ? 4.816 6.756 -59.982 1.00 37.22 219 GLY A C 1
ATOM 1679 O O . GLY A 1 219 ? 4.203 7.807 -60.091 1.00 37.22 219 GLY A O 1
ATOM 1680 N N . GLY A 1 220 ? 6.150 6.693 -60.053 1.00 34.97 220 GLY A N 1
ATOM 1681 C CA . GLY A 1 220 ? 6.919 7.628 -60.882 1.00 34.97 220 GLY A CA 1
ATOM 1682 C C . GLY A 1 220 ? 7.832 8.625 -60.166 1.00 34.97 220 GLY A C 1
ATOM 1683 O O . GLY A 1 220 ? 7.373 9.607 -59.605 1.00 34.97 220 GLY A O 1
ATOM 1684 N N . ALA A 1 221 ? 9.136 8.395 -60.359 1.00 32.53 221 ALA A N 1
ATOM 1685 C CA . ALA A 1 221 ? 10.240 9.362 -60.406 1.00 32.53 221 ALA A CA 1
ATOM 1686 C C . ALA A 1 221 ? 10.638 10.137 -59.129 1.00 32.53 221 ALA A C 1
ATOM 1688 O O . ALA A 1 221 ? 9.944 11.021 -58.639 1.00 32.53 221 ALA A O 1
ATOM 1689 N N . SER A 1 222 ? 11.874 9.881 -58.681 1.00 38.03 222 SER A N 1
ATOM 1690 C CA . SER A 1 222 ? 12.684 10.823 -57.893 1.00 38.03 222 SER A CA 1
ATOM 1691 C C . SER A 1 222 ? 13.006 12.084 -58.712 1.00 38.03 222 SER A C 1
ATOM 1693 O O . SER A 1 222 ? 13.134 11.995 -59.936 1.00 38.03 222 SER A O 1
ATOM 1695 N N . PRO A 1 223 ? 13.209 13.243 -58.058 1.00 41.12 223 PRO A N 1
ATOM 1696 C CA . PRO A 1 223 ? 14.590 13.652 -57.780 1.00 41.12 223 PRO A CA 1
ATOM 1697 C C . PRO A 1 223 ? 14.813 14.373 -56.430 1.00 41.12 223 PRO A C 1
ATOM 1699 O O . PRO A 1 223 ? 13.905 14.625 -55.647 1.00 41.12 223 PRO A O 1
ATOM 1702 N N . SER A 1 224 ? 16.098 14.628 -56.185 1.00 31.45 224 SER A N 1
ATOM 1703 C CA . SER A 1 224 ? 16.819 15.045 -54.979 1.00 31.45 224 SER A CA 1
ATOM 1704 C C . SER A 1 224 ? 16.419 16.337 -54.241 1.00 31.45 224 SER A C 1
ATOM 1706 O O . SER A 1 224 ? 16.019 17.321 -54.846 1.00 31.45 224 SER A O 1
ATOM 1708 N N . MET A 1 225 ? 16.757 16.316 -52.938 1.00 39.47 225 MET A N 1
ATOM 1709 C CA . MET A 1 225 ? 17.391 17.356 -52.093 1.00 39.47 225 MET A CA 1
ATOM 1710 C C . MET A 1 225 ? 16.852 18.794 -52.136 1.00 39.47 225 MET A C 1
ATOM 1712 O O . MET A 1 225 ? 17.140 19.508 -53.088 1.00 39.47 225 MET A O 1
ATOM 1716 N N . GLN A 1 226 ? 16.288 19.264 -51.007 1.00 36.44 226 GLN A N 1
ATOM 1717 C CA . GLN A 1 226 ? 16.711 20.497 -50.309 1.00 36.44 226 GLN A CA 1
ATOM 1718 C C . GLN A 1 226 ? 15.872 20.818 -49.047 1.00 36.44 226 GLN A C 1
ATOM 1720 O O . GLN A 1 226 ? 14.650 20.828 -49.076 1.00 36.44 226 GLN A O 1
ATOM 1725 N N . HIS A 1 227 ? 16.598 21.186 -47.984 1.00 29.92 227 HIS A N 1
ATOM 1726 C CA . HIS A 1 227 ? 16.313 22.292 -47.055 1.00 29.92 227 HIS A CA 1
ATOM 1727 C C . HIS A 1 227 ? 15.246 22.150 -45.936 1.00 29.92 227 HIS A C 1
ATOM 1729 O O . HIS A 1 227 ? 14.049 22.307 -46.135 1.00 29.92 227 HIS A O 1
ATOM 1735 N N . SER A 1 228 ? 15.778 21.988 -44.716 1.00 33.47 228 SER A N 1
ATOM 1736 C CA . SER A 1 228 ? 15.474 22.741 -43.482 1.00 33.47 228 SER A CA 1
ATOM 1737 C C . SER A 1 228 ? 14.021 22.898 -43.021 1.00 33.47 228 SER A C 1
ATOM 1739 O O . SER A 1 228 ? 13.308 23.768 -43.511 1.00 33.47 228 SER A O 1
ATOM 1741 N N . GLN A 1 229 ? 13.655 22.227 -41.919 1.00 34.59 229 GLN A N 1
ATOM 1742 C CA . GLN A 1 229 ? 12.645 22.754 -40.994 1.00 34.59 229 GLN A CA 1
ATOM 1743 C C . GLN A 1 229 ? 13.080 22.612 -39.531 1.00 34.59 229 GLN A C 1
ATOM 1745 O O . GLN A 1 229 ? 13.565 21.575 -39.083 1.00 34.59 229 GLN A O 1
ATOM 1750 N N . CYS A 1 230 ? 12.942 23.741 -38.837 1.00 32.69 230 CYS A N 1
ATOM 1751 C CA . CYS A 1 230 ? 13.303 24.017 -37.458 1.00 32.69 230 CYS A CA 1
ATOM 1752 C C . CYS A 1 230 ? 12.559 23.129 -36.454 1.00 32.69 230 CYS A C 1
ATOM 1754 O O . CYS A 1 230 ? 11.335 23.033 -36.491 1.00 32.69 230 CYS A O 1
ATOM 1756 N N . PHE A 1 231 ? 13.288 22.624 -35.461 1.00 32.12 231 PHE A N 1
ATOM 1757 C CA . PHE A 1 231 ? 12.723 22.299 -34.154 1.00 32.12 231 PHE A CA 1
ATOM 1758 C C . PHE A 1 231 ? 12.696 23.582 -33.309 1.00 32.12 231 PHE A C 1
ATOM 1760 O O . PHE A 1 231 ? 13.740 24.231 -33.194 1.00 32.12 231 PHE A O 1
ATOM 1767 N N . PRO A 1 232 ? 11.567 23.984 -32.698 1.00 37.06 232 PRO A N 1
ATOM 1768 C CA . PRO A 1 232 ? 11.603 25.030 -31.690 1.00 37.06 232 PRO A CA 1
ATOM 1769 C C . PRO A 1 232 ? 12.290 24.470 -30.438 1.00 37.06 232 PRO A C 1
ATOM 1771 O O . PRO A 1 232 ? 11.733 23.649 -29.710 1.00 37.06 232 PRO A O 1
ATOM 1774 N N . PHE A 1 233 ? 13.529 24.908 -30.217 1.00 34.31 233 PHE A N 1
ATOM 1775 C CA . PHE A 1 233 ? 14.237 24.754 -28.952 1.00 34.31 233 PHE A CA 1
ATOM 1776 C C . PHE A 1 233 ? 13.454 25.470 -27.847 1.00 34.31 233 PHE A C 1
ATOM 1778 O O . PHE A 1 233 ? 13.230 26.678 -27.908 1.00 34.31 233 PHE A O 1
ATOM 1785 N N . TYR A 1 234 ? 13.051 24.713 -26.831 1.00 30.67 234 TYR A N 1
ATOM 1786 C CA . TYR A 1 234 ? 12.508 25.237 -25.585 1.00 30.67 234 TYR A CA 1
ATOM 1787 C C . TYR A 1 234 ? 13.667 25.801 -24.750 1.00 30.67 234 TYR A C 1
ATOM 1789 O O . TYR A 1 234 ? 14.537 25.053 -24.304 1.00 30.67 234 TYR A O 1
ATOM 1797 N N . THR A 1 235 ? 13.715 27.120 -24.571 1.00 40.75 235 THR A N 1
ATOM 1798 C CA . THR A 1 235 ? 14.671 27.797 -23.686 1.00 40.75 235 THR A CA 1
ATOM 1799 C C . THR A 1 235 ? 14.186 27.741 -22.229 1.00 40.75 235 THR A C 1
ATOM 1801 O O . THR A 1 235 ? 13.054 28.140 -21.951 1.00 40.75 235 THR A O 1
ATOM 1804 N N . PRO A 1 236 ? 15.004 27.275 -21.265 1.00 40.50 236 PRO A N 1
ATOM 1805 C CA . PRO A 1 236 ? 14.693 27.402 -19.843 1.00 40.50 236 PRO A CA 1
ATOM 1806 C C . PRO A 1 236 ? 15.072 28.802 -19.307 1.00 40.50 236 PRO A C 1
ATOM 1808 O O . PRO A 1 236 ? 15.972 29.446 -19.854 1.00 40.50 236 PRO A O 1
ATOM 1811 N N . PRO A 1 237 ? 14.406 29.297 -18.245 1.00 41.75 237 PRO A N 1
ATOM 1812 C CA . PRO A 1 237 ? 14.641 30.633 -17.705 1.00 41.75 237 PRO A CA 1
ATOM 1813 C C . PRO A 1 237 ? 15.990 30.733 -16.978 1.00 41.75 237 PRO A C 1
ATOM 1815 O O . PRO A 1 237 ? 16.407 29.826 -16.258 1.00 41.75 237 PRO A O 1
ATOM 1818 N N . GLY A 1 238 ? 16.663 31.863 -17.202 1.00 37.50 238 GLY A N 1
ATOM 1819 C CA . GLY A 1 238 ? 18.034 32.141 -16.790 1.00 37.50 238 GLY A CA 1
ATOM 1820 C C . GLY A 1 238 ? 18.260 32.196 -15.279 1.00 37.50 238 GLY A C 1
ATOM 1821 O O . GLY A 1 238 ? 17.503 32.796 -14.519 1.00 37.50 238 GLY A O 1
ATOM 1822 N N . HIS A 1 239 ? 19.382 31.599 -14.888 1.00 36.00 239 HIS A N 1
ATOM 1823 C CA . HIS A 1 239 ? 20.036 31.736 -13.596 1.00 36.00 239 HIS A CA 1
ATOM 1824 C C . HIS A 1 239 ? 20.697 33.127 -13.525 1.00 36.00 239 HIS A C 1
ATOM 1826 O O . HIS A 1 239 ? 21.561 33.443 -14.343 1.00 36.00 239 HIS A O 1
ATOM 1832 N N . LEU A 1 240 ? 20.312 33.964 -12.559 1.00 34.84 240 LEU A N 1
ATOM 1833 C CA . LEU A 1 240 ? 21.036 35.198 -12.243 1.00 34.84 240 LEU A CA 1
ATOM 1834 C C . LEU A 1 240 ? 22.305 34.830 -11.462 1.00 34.84 240 LEU A C 1
ATOM 1836 O O . LEU A 1 240 ? 22.244 34.509 -10.277 1.00 34.84 240 LEU A O 1
ATOM 1840 N N . THR A 1 241 ? 23.459 34.853 -12.126 1.00 37.22 241 THR A N 1
ATOM 1841 C CA . THR A 1 241 ? 24.776 34.758 -11.481 1.00 37.22 241 THR A CA 1
ATOM 1842 C C . THR A 1 241 ? 25.370 36.145 -11.265 1.00 37.22 241 THR A C 1
ATOM 1844 O O . THR A 1 241 ? 25.434 36.954 -12.190 1.00 37.22 241 THR A O 1
ATOM 1847 N N . LEU A 1 242 ? 25.816 36.382 -10.028 1.00 33.62 242 LEU A N 1
ATOM 1848 C CA . LEU A 1 242 ? 26.531 37.566 -9.558 1.00 33.62 242 LEU A CA 1
ATOM 1849 C C . LEU A 1 242 ? 27.725 37.936 -10.453 1.00 33.62 242 LEU A C 1
ATOM 1851 O O . LEU A 1 242 ? 28.603 37.109 -10.695 1.00 33.62 242 LEU A O 1
ATOM 1855 N N . SER A 1 243 ? 27.828 39.215 -10.814 1.00 33.47 243 SER A N 1
ATOM 1856 C CA . SER A 1 243 ? 29.070 39.831 -11.284 1.00 33.47 243 SER A CA 1
ATOM 1857 C C . SER A 1 243 ? 29.716 40.631 -10.150 1.00 33.47 243 SER A C 1
ATOM 1859 O O . SER A 1 243 ? 29.183 41.648 -9.705 1.00 33.47 243 SER A O 1
ATOM 1861 N N . VAL A 1 244 ? 30.880 40.168 -9.694 1.00 38.88 244 VAL A N 1
ATOM 1862 C CA . VAL A 1 244 ? 31.800 40.907 -8.822 1.00 38.88 244 VAL A CA 1
ATOM 1863 C C . VAL A 1 244 ? 32.416 42.053 -9.626 1.00 38.88 244 VAL A C 1
ATOM 1865 O O . VAL A 1 244 ? 33.117 41.804 -10.604 1.00 38.88 244 VAL A O 1
ATOM 1868 N N . SER A 1 245 ? 32.193 43.297 -9.195 1.00 36.66 245 SER A N 1
ATOM 1869 C CA . SER A 1 245 ? 32.903 44.471 -9.715 1.00 36.66 245 SER A CA 1
ATOM 1870 C C . SER A 1 245 ? 33.947 44.940 -8.706 1.00 36.66 245 SER A C 1
ATOM 1872 O O . SER A 1 245 ? 33.632 45.296 -7.573 1.00 36.66 245 SER A O 1
ATOM 1874 N N . ARG A 1 246 ? 35.209 44.924 -9.143 1.00 43.44 246 ARG A N 1
ATOM 1875 C CA . ARG A 1 246 ? 36.361 45.549 -8.485 1.00 43.44 246 ARG A CA 1
ATOM 1876 C C . ARG A 1 246 ? 36.338 47.062 -8.740 1.00 43.44 246 ARG A C 1
ATOM 1878 O O . ARG A 1 246 ? 36.389 47.486 -9.887 1.00 43.44 246 ARG A O 1
ATOM 1885 N N . GLY A 1 247 ? 36.362 47.843 -7.667 1.00 35.19 247 GLY A N 1
ATOM 1886 C CA . GLY A 1 247 ? 36.678 49.277 -7.611 1.00 35.19 247 GLY A CA 1
ATOM 1887 C C . GLY A 1 247 ? 36.495 49.693 -6.150 1.00 35.19 247 GLY A C 1
ATOM 1888 O O . GLY A 1 247 ? 35.444 49.433 -5.587 1.00 35.19 247 GLY A O 1
ATOM 1889 N N . GLY A 1 248 ? 37.493 50.140 -5.396 1.00 36.12 248 GLY A N 1
ATOM 1890 C CA . GLY A 1 248 ? 38.471 51.175 -5.705 1.00 36.12 248 GLY A CA 1
ATOM 1891 C C . GLY A 1 248 ? 38.188 52.323 -4.732 1.00 36.12 248 GLY A C 1
ATOM 1892 O O . GLY A 1 248 ? 37.442 53.229 -5.072 1.00 36.12 248 GLY A O 1
ATOM 1893 N N . LEU A 1 249 ? 38.704 52.225 -3.502 1.00 35.47 249 LEU A N 1
ATOM 1894 C CA . LEU A 1 249 ? 38.614 53.257 -2.464 1.00 35.47 249 LEU A CA 1
ATOM 1895 C C . LEU A 1 249 ? 40.036 53.735 -2.150 1.00 35.47 249 LEU A C 1
ATOM 1897 O O . LEU A 1 249 ? 40.824 52.995 -1.563 1.00 35.47 249 LEU A O 1
ATOM 1901 N N . SER A 1 250 ? 40.338 54.967 -2.551 1.00 40.22 250 SER A N 1
ATOM 1902 C CA . SER A 1 250 ? 41.364 55.807 -1.932 1.00 40.22 250 SER A CA 1
ATOM 1903 C C . SER A 1 250 ? 40.663 57.008 -1.300 1.00 40.22 250 SER A C 1
ATOM 1905 O O . SER A 1 250 ? 39.629 57.443 -1.802 1.00 40.22 250 SER A O 1
ATOM 1907 N N . LEU A 1 251 ? 41.246 57.430 -0.176 1.00 42.03 251 LEU A N 1
ATOM 1908 C CA . LEU A 1 251 ? 40.896 58.528 0.730 1.00 42.03 251 LEU A CA 1
ATOM 1909 C C . LEU A 1 251 ? 40.383 59.804 0.053 1.00 42.03 251 LEU A C 1
ATOM 1911 O O . LEU A 1 251 ? 40.969 60.191 -0.983 1.00 42.03 251 LEU A O 1
#

Sequence (251 aa):
MVLDSCTCDYCCARPVIGSHRLLPSVLSQMIGCSLPGCVCAGFQPGGRNPRSCDHCSHGWVVHALSKLSPQQSQGVSPVEPVCVAQVYDISSLLLLGAQAVPTRMKILLDRLYSVLPAADAHNILASLGWTLQDYIRGYMLQDSLGQDLDHWVMMSHDEEVVTLKQFLRFGETRPIVQLMERRGCDLPVALATRPRLDSDIRTFIQRRSQSLSPAPPAGGASPSMQHSQCFPFYTPPGHLTLSVSRGGLSL

Mean predicted aligned error: 16.57 Å